Protein AF-A0A3D3W1A1-F1 (afdb_monomer_lite)

Radius of gyration: 29.49 Å; chains: 1; bounding box: 77×39×86 Å

Structure (mmCIF, N/CA/C/O backbone):
data_AF-A0A3D3W1A1-F1
#
_entry.id   AF-A0A3D3W1A1-F1
#
loop_
_atom_site.group_PDB
_atom_site.id
_atom_site.type_symbol
_atom_site.label_atom_id
_atom_site.label_alt_id
_atom_site.label_comp_id
_atom_site.label_asym_id
_atom_site.label_entity_id
_atom_site.label_seq_id
_atom_site.pdbx_PDB_ins_code
_atom_site.Cartn_x
_atom_site.Cartn_y
_atom_site.Cartn_z
_atom_site.occupancy
_atom_site.B_iso_or_equiv
_atom_site.auth_seq_id
_atom_site.auth_comp_id
_atom_site.auth_asym_id
_atom_site.auth_atom_id
_atom_site.pdbx_PDB_model_num
ATOM 1 N N . MET A 1 1 ? 51.328 -20.687 -60.020 1.00 43.25 1 MET A N 1
ATOM 2 C CA . MET A 1 1 ? 50.054 -20.036 -59.631 1.00 43.25 1 MET A CA 1
ATOM 3 C C . MET A 1 1 ? 50.012 -19.884 -58.114 1.00 43.25 1 MET A C 1
ATOM 5 O O . MET A 1 1 ? 49.798 -20.864 -57.416 1.00 43.25 1 MET A O 1
ATOM 9 N N . SER A 1 2 ? 50.287 -18.684 -57.594 1.00 43.81 2 SER A N 1
ATOM 10 C CA . SER A 1 2 ? 50.285 -18.405 -56.150 1.00 43.81 2 SER A CA 1
ATOM 11 C C . SER A 1 2 ? 48.873 -18.019 -55.692 1.00 43.81 2 SER A C 1
ATOM 13 O O . SER A 1 2 ? 48.330 -17.003 -56.133 1.00 43.81 2 SER A O 1
ATOM 15 N N . ARG A 1 3 ? 48.248 -18.847 -54.843 1.00 50.19 3 ARG A N 1
ATOM 16 C CA . ARG A 1 3 ? 46.971 -18.525 -54.189 1.00 50.19 3 ARG A CA 1
ATOM 17 C C . ARG A 1 3 ? 47.232 -17.447 -53.135 1.00 50.19 3 ARG A C 1
ATOM 19 O O . ARG A 1 3 ? 47.748 -17.741 -52.062 1.00 50.19 3 ARG A O 1
ATOM 26 N N . ARG A 1 4 ? 46.849 -16.197 -53.423 1.00 49.31 4 ARG A N 1
ATOM 27 C CA . ARG A 1 4 ? 46.777 -15.142 -52.400 1.00 49.31 4 ARG A CA 1
ATOM 28 C C . ARG A 1 4 ? 45.720 -15.528 -51.368 1.00 49.31 4 ARG A C 1
ATOM 30 O O . ARG A 1 4 ? 44.525 -15.479 -51.655 1.00 49.31 4 ARG A O 1
ATOM 37 N N . VAL A 1 5 ? 46.169 -15.886 -50.171 1.00 51.34 5 VAL A N 1
ATOM 38 C CA . VAL A 1 5 ? 45.325 -15.987 -48.978 1.00 51.34 5 VAL A CA 1
ATOM 39 C C . VAL A 1 5 ? 44.801 -14.581 -48.683 1.00 51.34 5 VAL A C 1
ATOM 41 O O . VAL A 1 5 ? 45.574 -13.677 -48.368 1.00 51.34 5 VAL A O 1
ATOM 44 N N . ARG A 1 6 ? 43.495 -14.356 -48.867 1.00 43.00 6 ARG A N 1
ATOM 45 C CA . ARG A 1 6 ? 42.873 -13.083 -48.480 1.00 43.00 6 ARG A CA 1
ATOM 46 C C . ARG A 1 6 ? 42.855 -13.012 -46.949 1.00 43.00 6 ARG A C 1
ATOM 48 O O . ARG A 1 6 ? 42.420 -13.981 -46.328 1.00 43.00 6 ARG A O 1
ATOM 55 N N . PRO A 1 7 ? 43.288 -11.899 -46.337 1.00 48.25 7 PRO A N 1
ATOM 56 C CA . PRO A 1 7 ? 43.218 -11.743 -44.893 1.00 48.25 7 PRO A CA 1
ATOM 57 C C . PRO A 1 7 ? 41.756 -11.817 -44.448 1.00 48.25 7 PRO A C 1
ATOM 59 O O . PRO A 1 7 ? 40.885 -11.163 -45.031 1.00 48.25 7 PRO A O 1
ATOM 62 N N . VAL A 1 8 ? 41.500 -12.625 -43.419 1.00 51.62 8 VAL A N 1
ATOM 63 C CA . VAL A 1 8 ? 40.206 -12.703 -42.738 1.00 51.62 8 VAL A CA 1
ATOM 64 C C . VAL A 1 8 ? 39.882 -11.298 -42.233 1.00 51.62 8 VAL A C 1
ATOM 66 O O . VAL A 1 8 ? 40.514 -10.790 -41.306 1.00 51.62 8 VAL A O 1
ATOM 69 N N . ARG A 1 9 ? 38.935 -10.622 -42.892 1.00 50.50 9 ARG A N 1
ATOM 70 C CA . ARG A 1 9 ? 38.407 -9.345 -42.411 1.00 50.50 9 ARG A CA 1
ATOM 71 C C . ARG A 1 9 ? 37.643 -9.647 -41.132 1.00 50.50 9 ARG A C 1
ATOM 73 O O . ARG A 1 9 ? 36.520 -10.136 -41.193 1.00 50.50 9 ARG A O 1
ATOM 80 N N . TRP A 1 10 ? 38.259 -9.360 -39.990 1.00 48.28 10 TRP A N 1
ATOM 81 C CA . TRP A 1 10 ? 37.555 -9.330 -38.715 1.00 48.28 10 TRP A CA 1
ATOM 82 C C . TRP A 1 10 ? 36.316 -8.437 -38.868 1.00 48.28 10 TRP A C 1
ATOM 84 O O . TRP A 1 10 ? 36.466 -7.284 -39.303 1.00 48.28 10 TRP A O 1
ATOM 94 N N . PRO A 1 11 ? 35.108 -8.952 -38.581 1.00 58.06 11 PRO A N 1
ATOM 95 C CA . PRO A 1 11 ? 33.883 -8.204 -38.798 1.00 58.06 11 PRO A CA 1
ATOM 96 C C . PRO A 1 11 ? 33.930 -6.922 -37.966 1.00 58.06 11 PRO A C 1
ATOM 98 O O . PRO A 1 11 ? 34.379 -6.913 -36.818 1.00 58.06 11 PRO A O 1
ATOM 101 N N . VAL A 1 12 ? 33.492 -5.818 -38.573 1.00 59.41 12 VAL A N 1
ATOM 102 C CA . VAL A 1 12 ? 33.415 -4.469 -37.975 1.00 59.41 12 VAL A CA 1
ATOM 103 C C . VAL A 1 12 ? 32.736 -4.493 -36.592 1.00 59.41 12 VAL A C 1
ATOM 105 O O . VAL A 1 12 ? 33.052 -3.687 -35.720 1.00 59.41 12 VAL A O 1
ATOM 108 N N . GLU A 1 13 ? 31.882 -5.488 -36.375 1.00 58.62 13 GLU A N 1
ATOM 109 C CA . GLU A 1 13 ? 31.182 -5.841 -35.142 1.00 58.62 13 GLU A CA 1
ATOM 110 C C . GLU A 1 13 ? 32.129 -6.029 -33.943 1.00 58.62 13 GLU A C 1
ATOM 112 O O . GLU A 1 13 ? 31.924 -5.402 -32.907 1.00 58.62 13 GLU A O 1
ATOM 117 N N . GLY A 1 14 ? 33.232 -6.774 -34.085 1.00 61.19 14 GLY A N 1
ATOM 118 C CA . GLY A 1 14 ? 34.163 -7.030 -32.973 1.00 61.19 14 GLY A CA 1
ATOM 119 C C . GLY A 1 14 ? 34.933 -5.789 -32.503 1.00 61.19 14 GLY A C 1
ATOM 120 O O . GLY A 1 14 ? 35.356 -5.712 -31.349 1.00 61.19 14 GLY A O 1
ATOM 121 N N . ARG A 1 15 ? 35.090 -4.785 -33.379 1.00 68.06 15 ARG A N 1
ATOM 122 C CA . ARG A 1 15 ? 35.703 -3.499 -33.017 1.00 68.06 15 ARG A CA 1
ATOM 123 C C . ARG A 1 15 ? 34.762 -2.657 -32.161 1.00 68.06 15 ARG A C 1
ATOM 125 O O . ARG A 1 15 ? 35.212 -2.120 -31.159 1.00 68.06 15 ARG A O 1
ATOM 132 N N . ILE A 1 16 ? 33.482 -2.573 -32.517 1.00 67.88 16 ILE A N 1
ATOM 133 C CA . ILE A 1 16 ? 32.499 -1.748 -31.795 1.00 67.88 16 ILE A CA 1
ATOM 134 C C . ILE A 1 16 ? 32.321 -2.246 -30.358 1.00 67.88 16 ILE A C 1
ATOM 136 O O . ILE A 1 16 ? 32.348 -1.446 -29.428 1.00 67.88 16 ILE A O 1
ATOM 140 N N . VAL A 1 17 ? 32.238 -3.566 -30.167 1.00 65.19 17 VAL A N 1
ATOM 141 C CA . VAL A 1 17 ? 32.144 -4.174 -28.831 1.00 65.19 17 VAL A CA 1
ATOM 142 C C . VAL A 1 17 ? 33.390 -3.871 -27.997 1.00 65.19 17 VAL A C 1
ATOM 144 O O . VAL A 1 17 ? 33.274 -3.410 -26.865 1.00 65.19 17 VAL A O 1
ATOM 147 N N . ARG A 1 18 ? 34.590 -4.041 -28.570 1.00 70.69 18 ARG A N 1
ATOM 148 C CA . ARG A 1 18 ? 35.853 -3.699 -27.894 1.00 70.69 18 ARG A CA 1
ATOM 149 C C . ARG A 1 18 ? 35.924 -2.228 -27.485 1.00 70.69 18 ARG A C 1
ATOM 151 O O . ARG A 1 18 ? 36.305 -1.952 -26.356 1.00 70.69 18 ARG A O 1
ATOM 158 N N . TRP A 1 19 ? 35.541 -1.300 -28.362 1.00 70.75 19 TRP A N 1
ATOM 159 C CA . TRP A 1 19 ? 35.522 0.131 -28.037 1.00 70.75 19 TRP A CA 1
ATOM 160 C C . TRP A 1 19 ? 34.483 0.472 -26.963 1.00 70.75 19 TRP A C 1
ATOM 162 O O . TRP A 1 19 ? 34.778 1.269 -26.079 1.00 70.75 19 TRP A O 1
ATOM 172 N N . GLY A 1 20 ? 33.314 -0.175 -26.980 1.00 70.56 20 GLY A N 1
ATOM 173 C CA . GLY A 1 20 ? 32.308 -0.032 -25.926 1.00 70.56 20 GLY A CA 1
ATOM 174 C C . GLY A 1 20 ? 32.828 -0.476 -24.556 1.00 70.56 20 GLY A C 1
ATOM 175 O O . GLY A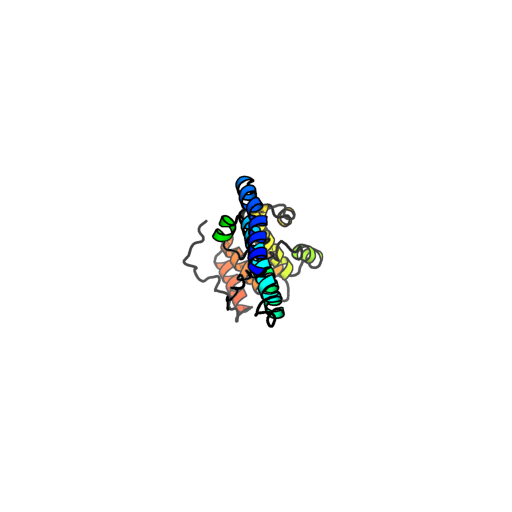 1 20 ? 32.717 0.270 -23.588 1.00 70.56 20 GLY A O 1
ATOM 176 N N . TYR A 1 21 ? 33.470 -1.646 -24.474 1.00 74.06 21 TYR A N 1
ATOM 177 C CA . TYR A 1 21 ? 34.088 -2.107 -23.225 1.00 74.06 21 TYR A CA 1
ATOM 178 C C . TYR A 1 21 ? 35.258 -1.222 -22.778 1.00 74.06 21 TYR A C 1
ATOM 180 O O . TYR A 1 21 ? 35.405 -0.979 -21.584 1.00 74.06 21 TYR A O 1
ATOM 188 N N . LEU A 1 22 ? 36.058 -0.696 -23.711 1.00 78.50 22 LEU A N 1
ATOM 189 C CA . LEU A 1 22 ? 37.145 0.238 -23.397 1.00 78.50 22 LEU A CA 1
ATOM 190 C C . LEU A 1 22 ? 36.643 1.593 -22.879 1.00 78.50 22 LEU A C 1
ATOM 192 O O . LEU A 1 22 ? 37.337 2.210 -22.083 1.00 78.50 22 LEU A O 1
ATOM 196 N N . LEU A 1 23 ? 35.455 2.046 -23.288 1.00 73.94 23 LEU A N 1
ATOM 197 C CA . LEU A 1 23 ? 34.830 3.264 -22.755 1.00 73.94 23 LEU A CA 1
ATOM 198 C C . LEU A 1 23 ? 34.230 3.058 -21.360 1.00 73.94 23 LEU A C 1
ATOM 200 O O . LEU A 1 23 ? 34.167 3.996 -20.570 1.00 73.94 23 LEU A O 1
ATOM 204 N N . VAL A 1 24 ? 33.813 1.832 -21.047 1.00 77.19 24 VAL A N 1
ATOM 205 C CA . VAL A 1 24 ? 33.236 1.481 -19.743 1.00 77.19 24 VAL A CA 1
ATOM 206 C C . VAL A 1 24 ? 34.302 1.098 -18.720 1.00 77.19 24 VAL A C 1
ATOM 208 O O . VAL A 1 24 ? 34.091 1.294 -17.526 1.00 77.19 24 VAL A O 1
ATOM 211 N N . LEU A 1 25 ? 35.473 0.629 -19.161 1.00 75.69 25 LEU A N 1
ATOM 212 C CA . LEU A 1 25 ? 36.578 0.267 -18.272 1.00 75.69 25 LEU A CA 1
ATOM 213 C C . LEU A 1 25 ? 36.959 1.404 -17.301 1.00 75.69 25 LEU A C 1
ATOM 215 O O . LEU A 1 25 ? 36.972 1.132 -16.107 1.00 75.69 25 LEU A O 1
ATOM 219 N N . PRO A 1 26 ? 37.176 2.664 -17.746 1.00 75.50 26 PRO A N 1
ATOM 220 C CA . PRO A 1 26 ? 37.486 3.786 -16.859 1.00 75.50 26 PRO A CA 1
ATOM 221 C C . PRO A 1 26 ? 36.375 4.067 -15.846 1.00 75.50 26 PRO A C 1
ATOM 223 O O . PRO A 1 26 ? 36.663 4.358 -14.688 1.00 75.50 26 PRO A O 1
ATOM 226 N N . LEU A 1 27 ? 35.110 3.939 -16.266 1.00 73.25 27 LEU A N 1
ATOM 227 C CA . LEU A 1 27 ? 33.943 4.132 -15.401 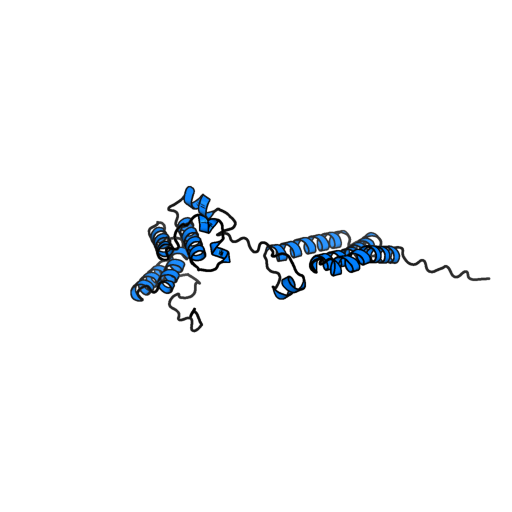1.00 73.25 27 LEU A CA 1
ATOM 228 C C . LEU A 1 27 ? 33.875 3.061 -14.308 1.00 73.25 27 LEU A C 1
ATOM 230 O O . LEU A 1 27 ? 33.568 3.379 -13.167 1.00 73.25 27 LEU A O 1
ATOM 234 N N . LEU A 1 28 ? 34.225 1.811 -14.620 1.00 72.69 28 LEU A N 1
ATOM 235 C CA . LEU A 1 28 ? 34.270 0.728 -13.636 1.00 72.69 28 LEU A CA 1
ATOM 236 C C . LEU A 1 28 ? 35.495 0.829 -12.720 1.00 72.69 28 LEU A C 1
ATOM 238 O O . LEU A 1 28 ? 35.370 0.659 -11.508 1.00 72.69 28 LEU A O 1
ATOM 242 N N . THR A 1 29 ? 36.671 1.134 -13.279 1.00 76.50 29 THR A N 1
ATOM 243 C CA . THR A 1 29 ? 37.927 1.213 -12.519 1.00 76.50 29 THR A CA 1
ATOM 244 C C . THR A 1 29 ? 38.016 2.452 -11.642 1.00 76.50 29 THR A C 1
ATOM 246 O O . THR A 1 29 ? 38.730 2.417 -10.650 1.00 76.50 29 THR A O 1
ATOM 249 N N . TYR A 1 30 ? 37.326 3.539 -11.998 1.00 78.94 30 TYR A N 1
ATOM 250 C CA . TYR A 1 30 ? 37.300 4.772 -11.209 1.00 78.94 30 TYR A CA 1
ATOM 251 C C . TYR A 1 30 ? 36.020 4.907 -10.382 1.00 78.94 30 TYR A C 1
ATOM 253 O O . TYR A 1 30 ? 36.083 5.330 -9.234 1.00 78.94 30 TYR A O 1
ATOM 261 N N . GLY A 1 31 ? 34.866 4.502 -10.920 1.00 76.19 31 GLY A N 1
ATOM 262 C CA . GLY A 1 31 ? 33.578 4.627 -10.238 1.00 76.19 31 GLY A CA 1
ATOM 263 C C . GLY A 1 31 ? 33.509 3.815 -8.948 1.00 76.19 31 GLY A C 1
ATOM 264 O O . GLY A 1 31 ? 33.116 4.353 -7.918 1.00 76.19 31 GLY A O 1
ATOM 265 N N . TYR A 1 32 ? 33.959 2.555 -8.958 1.00 72.94 32 TYR A N 1
ATOM 266 C CA . TYR A 1 32 ? 33.955 1.721 -7.750 1.00 72.94 32 TYR A CA 1
ATOM 267 C C . TYR A 1 32 ? 34.813 2.301 -6.604 1.00 72.94 32 TYR A C 1
ATOM 269 O O . TYR A 1 32 ? 34.275 2.497 -5.514 1.00 72.94 32 TYR A O 1
ATOM 277 N N . PRO A 1 33 ? 36.102 2.658 -6.804 1.00 80.19 33 PRO A N 1
ATOM 278 C CA . PRO A 1 33 ? 36.895 3.291 -5.746 1.00 80.19 33 PRO A CA 1
ATOM 279 C C . PRO A 1 33 ? 36.448 4.720 -5.403 1.00 80.19 33 PRO A C 1
ATOM 281 O O . PRO A 1 33 ? 36.717 5.179 -4.297 1.00 80.19 33 PRO A O 1
ATOM 284 N N . ALA A 1 34 ? 35.737 5.412 -6.299 1.00 79.81 34 ALA A N 1
ATOM 285 C CA . ALA A 1 34 ? 35.097 6.698 -6.013 1.00 79.81 34 ALA A CA 1
ATOM 286 C C . ALA A 1 34 ? 33.766 6.566 -5.240 1.00 79.81 34 ALA A C 1
ATOM 288 O O . ALA A 1 34 ? 33.092 7.572 -5.018 1.00 79.81 34 ALA A O 1
ATOM 289 N N . GLY A 1 35 ? 33.374 5.351 -4.836 1.00 79.31 35 GLY A N 1
ATOM 290 C CA . GLY A 1 35 ? 32.177 5.104 -4.031 1.00 79.31 35 GLY A CA 1
ATOM 291 C C . GLY A 1 35 ? 30.871 5.114 -4.824 1.00 79.31 35 GLY A C 1
ATOM 292 O O . GLY A 1 35 ? 29.815 5.389 -4.257 1.00 79.31 35 GLY A O 1
ATOM 293 N N . TRP A 1 36 ? 30.914 4.847 -6.133 1.00 81.88 36 TRP A N 1
ATOM 294 C CA . TRP A 1 36 ? 29.690 4.741 -6.925 1.00 81.88 36 TRP A CA 1
ATOM 295 C C . TRP A 1 36 ? 28.862 3.533 -6.482 1.00 81.88 36 TRP A C 1
ATOM 297 O O . TRP A 1 36 ? 29.421 2.456 -6.250 1.00 81.88 36 TRP A O 1
ATOM 307 N N . PRO A 1 37 ? 27.529 3.677 -6.425 1.00 80.81 37 PRO A N 1
ATOM 308 C CA . PRO A 1 37 ? 26.662 2.582 -6.050 1.00 80.81 37 PRO A CA 1
ATOM 309 C C . PRO A 1 37 ? 26.663 1.478 -7.113 1.00 80.81 37 PRO A C 1
ATOM 311 O O . PRO A 1 37 ? 26.769 1.734 -8.317 1.00 80.81 37 PRO A O 1
ATOM 314 N N . ALA A 1 38 ? 26.529 0.229 -6.667 1.00 80.00 38 ALA A N 1
ATOM 315 C CA . ALA A 1 38 ? 26.700 -0.953 -7.513 1.00 80.00 38 ALA A CA 1
ATOM 316 C C . ALA A 1 38 ? 25.743 -0.995 -8.724 1.00 80.00 38 ALA A C 1
ATOM 318 O O . ALA A 1 38 ? 26.140 -1.434 -9.805 1.00 80.00 38 ALA A O 1
ATOM 319 N N . TRP A 1 39 ? 24.519 -0.474 -8.601 1.00 79.25 39 TRP A N 1
ATOM 320 C CA . TRP A 1 39 ? 23.567 -0.390 -9.713 1.00 79.25 39 TRP A CA 1
ATOM 321 C C . TRP A 1 39 ? 24.043 0.516 -10.859 1.00 79.25 39 TRP A C 1
ATOM 323 O O . TRP A 1 39 ? 23.802 0.192 -12.023 1.00 79.25 39 TRP A O 1
ATOM 333 N N . LEU A 1 40 ? 24.761 1.610 -10.565 1.00 78.50 40 LEU A N 1
ATOM 334 C CA . LEU A 1 40 ? 25.335 2.482 -11.597 1.00 78.50 40 LEU A CA 1
ATOM 335 C C . LEU A 1 40 ? 26.418 1.745 -12.384 1.00 78.50 40 LEU A C 1
ATOM 337 O O . LEU A 1 40 ? 26.467 1.832 -13.609 1.00 78.50 40 LEU A O 1
ATOM 341 N N . LEU A 1 41 ? 27.242 0.954 -11.696 1.00 81.38 41 LEU A N 1
ATOM 342 C CA . LEU A 1 41 ? 28.275 0.136 -12.332 1.00 81.38 41 LEU A CA 1
ATOM 343 C C . LEU A 1 41 ? 27.659 -0.956 -13.220 1.00 81.38 41 LEU A C 1
ATOM 345 O O . LEU A 1 41 ? 28.137 -1.194 -14.330 1.00 81.38 41 LEU A O 1
ATOM 349 N N . VAL A 1 42 ? 26.561 -1.572 -12.772 1.00 81.12 42 VAL A N 1
ATOM 350 C CA . VAL A 1 42 ? 25.803 -2.566 -13.550 1.00 81.12 42 VAL A CA 1
ATOM 351 C C . VAL A 1 42 ? 25.200 -1.936 -14.808 1.00 81.12 42 VAL A C 1
ATOM 353 O O . VAL A 1 42 ? 25.345 -2.503 -15.891 1.00 81.12 42 VAL A O 1
ATOM 356 N N . LEU A 1 43 ? 24.600 -0.744 -14.710 1.00 79.81 43 LEU A N 1
ATOM 357 C CA . LEU A 1 43 ? 24.096 -0.007 -15.877 1.00 79.81 43 LEU A CA 1
ATOM 358 C C . LEU A 1 43 ? 25.214 0.327 -16.869 1.00 79.81 43 LEU A C 1
ATOM 360 O O . LEU A 1 43 ? 25.061 0.100 -18.072 1.00 79.81 43 LEU A O 1
ATOM 364 N N . CYS A 1 44 ? 26.359 0.811 -16.377 1.00 80.75 44 CYS A N 1
ATOM 365 C CA . CYS A 1 44 ? 27.519 1.083 -17.221 1.00 80.75 44 CYS A CA 1
ATOM 366 C C . CYS A 1 44 ? 28.001 -0.182 -17.946 1.00 80.75 44 CYS A C 1
ATOM 368 O O . CYS A 1 44 ? 28.320 -0.111 -19.129 1.00 80.75 44 CYS A O 1
ATOM 370 N N . LEU A 1 45 ? 28.004 -1.346 -17.288 1.00 80.50 45 LEU A N 1
ATOM 371 C CA . LEU A 1 45 ? 28.411 -2.622 -17.888 1.00 80.50 45 LEU A CA 1
ATOM 372 C C . LEU A 1 45 ? 27.403 -3.160 -18.921 1.00 80.50 45 LEU A C 1
ATOM 374 O O . LEU A 1 45 ? 27.799 -3.805 -19.894 1.00 80.50 45 LEU A O 1
ATOM 378 N N . GLN A 1 46 ? 26.108 -2.893 -18.744 1.00 79.00 46 GLN A N 1
ATOM 379 C CA . GLN A 1 46 ? 25.063 -3.329 -19.676 1.00 79.00 46 GLN A CA 1
ATOM 380 C C . GLN A 1 46 ? 25.050 -2.515 -20.976 1.00 79.00 46 GLN A C 1
ATOM 382 O O . GLN A 1 46 ? 24.707 -3.046 -22.034 1.00 79.00 46 GLN A O 1
ATOM 387 N N . LEU A 1 47 ? 25.470 -1.250 -20.934 1.00 77.44 47 LEU A N 1
ATOM 388 C CA . LEU A 1 47 ? 25.398 -0.324 -22.067 1.00 77.44 47 LEU A CA 1
ATOM 389 C C . LEU A 1 47 ? 26.169 -0.822 -23.317 1.00 77.44 47 LEU A C 1
ATOM 391 O O . LEU A 1 47 ? 25.575 -0.866 -24.397 1.00 77.44 47 LEU A O 1
ATOM 395 N N . PRO A 1 48 ? 27.427 -1.307 -23.218 1.00 76.38 48 PRO A N 1
ATOM 396 C CA . PRO A 1 48 ? 28.143 -1.912 -24.343 1.00 76.38 48 PRO A CA 1
ATOM 397 C C . PRO A 1 48 ? 27.476 -3.174 -24.879 1.00 76.38 48 PRO A C 1
ATOM 399 O O . PRO A 1 48 ? 27.509 -3.402 -26.085 1.00 76.38 48 PRO A O 1
ATOM 402 N N . VAL A 1 49 ? 26.868 -3.987 -24.007 1.00 77.94 49 VAL A N 1
ATOM 403 C CA . VAL A 1 49 ? 26.170 -5.219 -24.400 1.00 77.94 49 VAL A CA 1
ATOM 404 C C . VAL A 1 49 ? 24.931 -4.868 -25.217 1.00 77.94 49 VAL A C 1
ATOM 406 O O . VAL A 1 49 ? 24.763 -5.384 -26.319 1.00 77.94 49 VAL A O 1
ATOM 409 N N . VAL A 1 50 ? 24.108 -3.930 -24.745 1.00 79.56 50 VAL A N 1
ATOM 410 C CA . VAL A 1 50 ? 22.909 -3.474 -25.466 1.00 79.56 50 VAL A CA 1
ATOM 411 C C . VAL A 1 50 ? 23.279 -2.835 -26.805 1.00 79.56 50 VAL A C 1
ATOM 413 O O . VAL A 1 50 ? 22.639 -3.125 -27.818 1.00 79.56 50 VAL A O 1
ATOM 416 N N . VAL A 1 51 ? 24.337 -2.017 -26.852 1.00 77.94 51 VAL A N 1
ATOM 417 C CA . VAL A 1 51 ? 24.836 -1.412 -28.099 1.00 77.94 51 VAL A CA 1
ATOM 418 C C . VAL A 1 51 ? 25.368 -2.478 -29.059 1.00 77.94 51 VAL A C 1
ATOM 420 O O . VAL A 1 51 ? 25.028 -2.452 -30.240 1.00 77.94 51 VAL A O 1
ATOM 423 N N . ALA A 1 52 ? 26.151 -3.445 -28.574 1.00 74.31 52 ALA A N 1
ATOM 424 C CA . ALA A 1 52 ? 26.674 -4.551 -29.374 1.00 74.31 52 ALA A CA 1
ATOM 425 C C . ALA A 1 52 ? 25.551 -5.379 -30.008 1.00 74.31 52 ALA A C 1
ATOM 427 O O . ALA A 1 52 ? 25.548 -5.607 -31.219 1.00 74.31 52 ALA A O 1
ATOM 428 N N . TRP A 1 53 ? 24.570 -5.776 -29.196 1.00 76.50 53 TRP A N 1
ATOM 429 C CA . TRP A 1 53 ? 23.401 -6.523 -29.646 1.00 76.50 53 TRP A CA 1
ATOM 430 C C . TRP A 1 53 ? 22.555 -5.711 -30.621 1.00 76.50 53 TRP A C 1
ATOM 432 O O . TRP A 1 53 ? 22.172 -6.221 -31.669 1.00 76.50 53 TRP A O 1
ATOM 442 N N . SER A 1 54 ? 22.349 -4.422 -30.352 1.00 79.12 54 SER A N 1
ATOM 443 C CA . SER A 1 54 ? 21.624 -3.535 -31.263 1.00 79.12 54 SER A CA 1
ATOM 444 C C . SER A 1 54 ? 22.345 -3.402 -32.605 1.00 79.12 54 SER A C 1
ATOM 446 O O . SER A 1 54 ? 21.718 -3.530 -33.651 1.00 79.12 54 SER A O 1
ATOM 448 N N . VAL A 1 55 ? 23.669 -3.237 -32.619 1.00 76.00 55 VAL A N 1
ATOM 449 C CA . VAL A 1 55 ? 24.457 -3.204 -33.862 1.00 76.00 55 VAL A CA 1
ATOM 450 C C . VAL A 1 55 ? 24.358 -4.528 -34.618 1.00 76.00 55 VAL A C 1
ATOM 452 O O . VAL A 1 55 ? 24.209 -4.513 -35.840 1.00 76.00 55 VAL A O 1
ATOM 455 N N . TRP A 1 56 ? 24.387 -5.663 -33.922 1.00 75.25 56 TRP A N 1
ATOM 456 C CA . TRP A 1 56 ? 24.271 -6.983 -34.541 1.00 75.25 56 TRP A CA 1
ATOM 457 C C . TRP A 1 56 ? 22.867 -7.253 -35.101 1.00 75.25 56 TRP A C 1
ATOM 459 O O . TRP A 1 56 ? 22.730 -7.787 -36.201 1.00 75.25 56 TRP A O 1
ATOM 469 N N . VAL A 1 57 ? 21.816 -6.787 -34.424 1.00 80.12 57 VAL A N 1
ATOM 470 C CA . VAL A 1 57 ? 20.436 -6.820 -34.931 1.00 80.12 57 VAL A CA 1
ATOM 471 C C . VAL A 1 57 ? 20.269 -5.895 -36.139 1.00 80.12 57 VAL A C 1
ATOM 473 O O . VAL A 1 57 ? 19.606 -6.244 -37.116 1.00 80.12 57 VAL A O 1
ATOM 476 N N . TRP A 1 58 ? 20.898 -4.720 -36.124 1.00 77.62 58 TRP A N 1
ATOM 477 C CA . TRP A 1 58 ? 20.748 -3.733 -37.189 1.00 77.62 58 TRP A CA 1
ATOM 478 C C . TRP A 1 58 ? 21.635 -3.983 -38.410 1.00 77.62 58 TRP A C 1
ATOM 480 O O . TRP A 1 58 ? 21.234 -3.612 -39.511 1.00 77.62 58 TRP A O 1
ATOM 490 N N . ARG A 1 59 ? 22.801 -4.619 -38.269 1.00 77.75 59 ARG A N 1
ATOM 491 C CA . ARG A 1 59 ? 23.741 -4.860 -39.381 1.00 77.75 59 ARG A CA 1
ATOM 492 C C . ARG A 1 59 ? 23.989 -6.334 -39.700 1.00 77.75 59 ARG A C 1
ATOM 494 O O . ARG A 1 59 ? 24.422 -6.619 -40.811 1.00 77.75 59 ARG A O 1
ATOM 501 N N . GLY A 1 60 ? 23.668 -7.250 -38.795 1.00 76.38 60 GLY A N 1
ATOM 502 C CA . GLY A 1 60 ? 23.926 -8.683 -38.936 1.00 76.38 60 GLY A CA 1
ATOM 503 C C . GLY A 1 60 ? 22.764 -9.479 -39.553 1.00 76.38 60 GLY A C 1
ATOM 504 O O . GLY A 1 60 ? 21.911 -8.919 -40.236 1.00 76.38 60 GLY A O 1
ATOM 505 N N . PRO A 1 61 ? 22.693 -10.800 -39.322 1.00 75.94 61 PRO A N 1
ATOM 506 C CA . PRO A 1 61 ? 21.678 -11.669 -39.930 1.00 75.94 61 PRO A CA 1
ATOM 507 C C . PRO A 1 61 ? 20.267 -11.514 -39.327 1.00 75.94 61 PRO A C 1
ATOM 509 O O . PRO A 1 61 ? 19.303 -12.082 -39.836 1.00 75.94 61 PRO A O 1
ATOM 512 N N . TRP A 1 62 ? 20.122 -10.722 -38.261 1.00 76.19 62 TRP A N 1
ATOM 513 C CA . TRP A 1 62 ? 18.886 -10.580 -37.481 1.00 76.19 62 TRP A CA 1
ATOM 514 C C . TRP A 1 62 ? 18.068 -9.335 -37.854 1.00 76.19 62 TRP A C 1
ATOM 516 O O . TRP A 1 62 ? 17.134 -8.971 -37.145 1.00 76.19 62 TRP A O 1
ATOM 526 N N . GLN A 1 63 ? 18.362 -8.702 -38.994 1.00 79.25 63 GLN A N 1
ATOM 527 C CA . GLN A 1 63 ? 17.695 -7.470 -39.442 1.00 79.25 63 GLN A CA 1
ATOM 528 C C . GLN A 1 63 ? 16.174 -7.593 -39.551 1.00 79.25 63 GLN A C 1
ATOM 530 O O . GLN A 1 63 ? 15.454 -6.639 -39.262 1.00 79.25 63 GLN A O 1
ATOM 535 N N . ARG A 1 64 ? 15.675 -8.780 -39.909 1.00 84.25 64 ARG A N 1
ATOM 536 C CA . ARG A 1 64 ? 14.234 -9.064 -39.964 1.00 84.25 64 ARG A CA 1
ATOM 537 C C . ARG A 1 64 ? 13.528 -8.952 -38.605 1.00 84.25 64 ARG A C 1
ATOM 539 O O . ARG A 1 64 ? 12.313 -8.828 -38.570 1.00 84.25 64 ARG A O 1
ATOM 546 N N . PHE A 1 65 ? 14.273 -8.965 -37.498 1.00 83.00 65 PHE A N 1
ATOM 547 C CA . PHE A 1 65 ? 13.745 -8.919 -36.132 1.00 83.00 65 PHE A CA 1
ATOM 548 C C . PHE A 1 65 ? 13.954 -7.566 -35.433 1.00 83.00 65 PHE A C 1
ATOM 550 O O . PHE A 1 65 ? 13.712 -7.461 -34.233 1.00 83.00 65 PHE A O 1
ATOM 557 N N . ARG A 1 66 ? 14.372 -6.511 -36.150 1.00 83.69 66 ARG A N 1
ATOM 558 C CA . ARG A 1 66 ? 14.635 -5.175 -35.568 1.00 83.69 66 ARG A CA 1
ATOM 559 C C . ARG A 1 66 ? 13.467 -4.628 -34.745 1.00 83.69 66 ARG A C 1
ATOM 561 O O . ARG A 1 66 ? 13.691 -4.090 -33.667 1.00 83.69 66 ARG A O 1
ATOM 568 N N . MET A 1 67 ? 12.238 -4.787 -35.239 1.00 84.31 67 MET A N 1
ATOM 569 C CA . MET A 1 67 ? 11.036 -4.335 -34.533 1.00 84.31 67 MET A CA 1
ATOM 570 C C . MET A 1 67 ? 10.838 -5.100 -33.220 1.00 84.31 67 MET A C 1
ATOM 572 O O . MET A 1 67 ? 10.628 -4.480 -32.185 1.00 84.31 67 MET A O 1
ATOM 576 N N . LEU A 1 68 ? 10.979 -6.430 -33.241 1.00 84.69 68 LEU A N 1
ATOM 577 C CA . LEU A 1 68 ? 10.845 -7.271 -32.047 1.00 84.69 68 LEU A CA 1
ATOM 578 C C . LEU A 1 68 ? 11.933 -6.977 -31.012 1.00 84.69 68 LEU A C 1
ATOM 580 O O . LEU A 1 68 ? 11.639 -6.927 -29.825 1.00 84.69 68 LEU A O 1
ATOM 584 N N . TRP A 1 69 ? 13.166 -6.725 -31.454 1.00 83.88 69 TRP A N 1
ATOM 585 C CA . TRP A 1 69 ? 14.241 -6.279 -30.568 1.00 83.88 69 TRP A CA 1
ATOM 586 C C . TRP A 1 69 ? 13.924 -4.925 -29.925 1.00 83.88 69 TRP A C 1
ATOM 588 O O . TRP A 1 69 ? 14.071 -4.776 -28.717 1.00 83.88 69 TRP A O 1
ATOM 598 N N . GLY A 1 70 ? 13.440 -3.956 -30.711 1.00 80.44 70 GLY A N 1
ATOM 599 C CA . GLY A 1 70 ? 13.016 -2.656 -30.189 1.00 80.44 70 GLY A CA 1
ATOM 600 C C . GLY A 1 70 ? 11.916 -2.786 -29.133 1.00 80.44 70 GLY A C 1
ATOM 601 O O . GLY A 1 70 ? 12.041 -2.222 -28.050 1.00 80.44 70 GLY A O 1
ATOM 602 N N . VAL A 1 71 ? 10.889 -3.594 -29.410 1.00 84.50 71 VAL A N 1
ATOM 603 C CA . VAL A 1 71 ? 9.810 -3.892 -28.454 1.00 84.50 71 VAL A CA 1
ATOM 604 C C . VAL A 1 71 ? 10.355 -4.575 -27.198 1.00 84.50 71 VAL A C 1
ATOM 606 O O . VAL A 1 71 ? 10.012 -4.165 -26.095 1.00 84.50 71 VAL A O 1
ATOM 609 N N . ALA A 1 72 ? 11.239 -5.565 -27.338 1.00 86.12 72 ALA A N 1
ATOM 610 C CA . ALA A 1 72 ? 11.834 -6.264 -26.202 1.00 86.12 72 ALA A CA 1
ATOM 611 C C . ALA A 1 72 ? 12.638 -5.323 -25.290 1.00 86.12 72 ALA A C 1
ATOM 613 O O . ALA A 1 72 ? 12.507 -5.401 -24.072 1.00 86.12 72 ALA A O 1
ATOM 614 N N . VAL A 1 73 ? 13.429 -4.408 -25.863 1.00 86.19 73 VAL A N 1
ATOM 615 C CA . VAL A 1 73 ? 14.191 -3.412 -25.091 1.00 86.19 73 VAL A CA 1
ATOM 616 C C . VAL A 1 73 ? 13.255 -2.461 -24.347 1.00 86.19 73 VAL A C 1
ATOM 618 O O . VAL A 1 73 ? 13.466 -2.218 -23.162 1.00 86.19 73 VAL A O 1
ATOM 621 N N . VAL A 1 74 ? 12.206 -1.958 -25.008 1.00 85.44 74 VAL A N 1
ATOM 622 C CA . VAL A 1 74 ? 11.213 -1.083 -24.363 1.00 85.44 74 VAL A CA 1
ATOM 623 C C . VAL A 1 74 ? 10.522 -1.807 -23.209 1.00 85.44 74 VAL A C 1
ATOM 625 O O . VAL A 1 74 ? 10.496 -1.280 -22.102 1.00 85.44 74 VAL A O 1
ATOM 628 N N . LEU A 1 75 ? 10.037 -3.032 -23.428 1.00 85.44 75 LEU A N 1
ATOM 629 C CA . LEU A 1 75 ? 9.382 -3.829 -22.387 1.00 85.44 75 LEU A CA 1
ATOM 630 C C . LEU A 1 75 ? 10.314 -4.126 -21.212 1.00 85.44 75 LEU A C 1
ATOM 632 O O . LEU A 1 75 ? 9.883 -4.073 -20.065 1.00 85.44 75 LEU A O 1
ATOM 636 N N . LEU A 1 76 ? 11.590 -4.408 -21.477 1.00 86.56 76 LEU A N 1
ATOM 637 C CA . LEU A 1 76 ? 12.568 -4.669 -20.426 1.00 86.56 76 LEU A CA 1
ATOM 638 C C . LEU A 1 76 ? 12.835 -3.417 -19.582 1.00 86.56 76 LEU A C 1
ATOM 640 O O . LEU A 1 76 ? 12.889 -3.519 -18.357 1.00 86.56 76 LEU A O 1
ATOM 644 N N . ILE A 1 77 ? 12.958 -2.245 -20.214 1.00 84.62 77 ILE A N 1
ATOM 645 C CA . ILE A 1 77 ? 13.143 -0.969 -19.508 1.00 84.62 77 ILE A CA 1
ATOM 646 C C . ILE A 1 77 ? 11.894 -0.639 -18.689 1.00 84.62 77 ILE A C 1
ATOM 648 O O . ILE A 1 77 ? 12.007 -0.382 -17.493 1.00 84.62 77 ILE A O 1
ATOM 652 N N . SER A 1 78 ? 10.710 -0.690 -19.304 1.00 83.31 78 SER A N 1
ATOM 653 C CA . SER A 1 78 ? 9.440 -0.383 -18.641 1.00 83.31 78 SER A CA 1
ATOM 654 C C . SER A 1 78 ? 9.138 -1.346 -17.496 1.00 83.31 78 SER A C 1
ATOM 656 O O . SER A 1 78 ? 8.802 -0.894 -16.409 1.00 83.31 78 SER A O 1
ATOM 658 N N . GLY A 1 79 ? 9.323 -2.654 -17.693 1.00 84.62 79 GLY A N 1
ATOM 659 C CA . GLY A 1 79 ? 9.099 -3.652 -16.647 1.00 84.62 79 GLY A CA 1
ATOM 660 C C . GLY A 1 79 ? 10.099 -3.542 -15.496 1.00 84.62 79 GLY A C 1
ATOM 661 O O . GLY A 1 79 ? 9.713 -3.654 -14.337 1.00 84.62 79 GLY A O 1
ATOM 662 N N . SER A 1 80 ? 11.375 -3.258 -15.786 1.00 83.69 80 SER A N 1
ATOM 663 C CA . SER A 1 80 ? 12.372 -3.009 -14.732 1.00 83.69 80 SER A CA 1
ATOM 664 C C . SER A 1 80 ? 12.054 -1.734 -13.947 1.00 83.69 80 SER A C 1
ATOM 666 O O . SER A 1 80 ? 12.181 -1.723 -12.724 1.00 83.69 80 SER A O 1
ATOM 668 N N . TRP A 1 81 ? 11.613 -0.677 -14.640 1.00 81.94 81 TRP A N 1
ATOM 669 C CA . TRP A 1 81 ? 11.162 0.563 -14.014 1.00 81.94 81 TRP A CA 1
ATOM 670 C C . TRP A 1 81 ? 9.959 0.315 -13.108 1.00 81.94 81 TRP A C 1
ATOM 672 O O . TRP A 1 81 ? 10.011 0.690 -11.946 1.00 81.94 81 TRP A O 1
ATOM 682 N N . GLU A 1 82 ? 8.930 -0.380 -13.594 1.00 80.06 82 GLU A N 1
ATOM 683 C CA . GLU A 1 82 ? 7.721 -0.690 -12.827 1.00 80.06 82 GLU A CA 1
ATOM 684 C C . GLU A 1 82 ? 8.025 -1.532 -11.582 1.00 80.06 82 GLU A C 1
ATOM 686 O O . GLU A 1 82 ? 7.551 -1.215 -10.492 1.00 80.06 82 GLU A O 1
ATOM 691 N N . LEU A 1 83 ? 8.861 -2.568 -11.713 1.00 81.88 83 LEU A N 1
ATOM 692 C CA . LEU A 1 83 ? 9.292 -3.399 -10.585 1.00 81.88 83 LEU A CA 1
ATOM 693 C C . LEU A 1 83 ? 10.028 -2.585 -9.519 1.00 81.88 83 LEU A C 1
ATOM 695 O O . LEU A 1 83 ? 9.801 -2.793 -8.324 1.00 81.88 83 LEU A O 1
ATOM 699 N N . TRP A 1 84 ? 10.902 -1.669 -9.946 1.00 81.19 84 TRP A N 1
ATOM 700 C CA . TRP A 1 84 ? 11.600 -0.766 -9.040 1.00 81.19 84 TRP A CA 1
ATOM 701 C C . TRP A 1 84 ? 10.631 0.222 -8.393 1.00 81.19 84 TRP A C 1
ATOM 703 O O . TRP A 1 84 ? 10.611 0.324 -7.167 1.00 81.19 84 TRP A O 1
ATOM 713 N N . THR A 1 85 ? 9.781 0.893 -9.178 1.00 75.44 85 THR A N 1
ATOM 714 C CA . THR A 1 85 ? 8.834 1.877 -8.648 1.00 75.44 85 THR A CA 1
ATOM 715 C C . THR A 1 85 ? 7.828 1.252 -7.704 1.00 75.44 85 THR A C 1
ATOM 717 O O . THR A 1 85 ? 7.590 1.819 -6.654 1.00 75.44 85 THR A O 1
ATOM 720 N N . ALA A 1 86 ? 7.328 0.053 -7.993 1.00 72.75 86 ALA A N 1
ATOM 721 C CA . ALA A 1 86 ? 6.403 -0.661 -7.118 1.00 72.75 86 ALA A CA 1
ATOM 722 C C . ALA A 1 86 ? 7.081 -1.262 -5.869 1.00 72.75 86 ALA A C 1
ATOM 724 O O . ALA A 1 86 ? 6.421 -1.918 -5.070 1.00 72.75 86 ALA A O 1
ATOM 725 N N . GLY A 1 87 ? 8.402 -1.108 -5.698 1.00 72.69 87 GLY A N 1
ATOM 726 C CA . GLY A 1 87 ? 9.131 -1.686 -4.566 1.00 72.69 87 GLY A CA 1
ATOM 727 C C . GLY A 1 87 ? 9.123 -3.219 -4.548 1.00 72.69 87 GLY A C 1
ATOM 728 O O . GLY A 1 87 ? 9.338 -3.828 -3.503 1.00 72.69 87 GLY A O 1
ATOM 729 N N . ARG A 1 88 ? 8.883 -3.861 -5.699 1.00 78.81 88 ARG A N 1
ATOM 730 C CA . ARG A 1 88 ? 8.772 -5.325 -5.836 1.00 78.81 88 ARG A CA 1
ATOM 731 C C . ARG A 1 88 ? 10.126 -6.020 -5.990 1.00 78.81 88 ARG A C 1
ATOM 733 O O . ARG A 1 88 ? 10.186 -7.242 -6.112 1.00 78.81 88 ARG A O 1
ATOM 740 N N . ILE A 1 89 ? 11.220 -5.260 -5.991 1.00 79.88 89 ILE A N 1
ATOM 741 C CA . ILE A 1 89 ? 12.574 -5.813 -5.999 1.00 79.88 89 ILE A CA 1
ATOM 742 C C . ILE A 1 89 ? 12.869 -6.411 -4.613 1.00 79.88 89 ILE A C 1
ATOM 744 O O . ILE A 1 89 ? 12.757 -5.699 -3.613 1.00 79.88 89 ILE A O 1
ATOM 748 N N . PRO A 1 90 ? 13.277 -7.691 -4.519 1.00 81.06 90 PRO A N 1
ATOM 749 C CA . PRO A 1 90 ? 13.631 -8.306 -3.243 1.00 81.06 90 PRO A CA 1
ATOM 750 C C . PRO A 1 90 ? 14.702 -7.502 -2.498 1.00 81.06 90 PRO A C 1
ATOM 752 O O . PRO A 1 90 ? 15.689 -7.080 -3.102 1.00 81.06 90 PRO A O 1
ATOM 755 N N . ARG A 1 91 ? 14.554 -7.339 -1.175 1.00 74.94 91 ARG A N 1
ATOM 756 C CA . ARG A 1 91 ? 15.475 -6.524 -0.355 1.00 74.94 91 ARG A CA 1
ATOM 757 C C . ARG A 1 91 ? 16.938 -6.949 -0.484 1.00 74.94 91 ARG A C 1
ATOM 759 O O . ARG A 1 91 ? 17.795 -6.096 -0.654 1.00 74.94 91 ARG A O 1
ATOM 766 N N . SER A 1 92 ? 17.215 -8.253 -0.521 1.00 81.31 92 SER A N 1
ATOM 767 C CA . SER A 1 92 ? 18.571 -8.788 -0.720 1.00 81.31 92 SER A CA 1
ATOM 768 C C . SER A 1 92 ? 19.206 -8.344 -2.045 1.00 81.31 92 SER A C 1
ATOM 770 O O . SER A 1 92 ? 20.404 -8.062 -2.119 1.00 81.31 92 SER A O 1
ATOM 772 N N . VAL A 1 93 ? 18.403 -8.246 -3.106 1.00 80.12 93 VAL A N 1
ATOM 773 C CA . VAL A 1 93 ? 18.838 -7.759 -4.420 1.00 80.12 93 VAL A CA 1
ATOM 774 C C . VAL A 1 93 ? 19.006 -6.238 -4.397 1.00 80.12 93 VAL A C 1
ATOM 776 O O . VAL A 1 93 ? 19.992 -5.726 -4.920 1.00 80.12 93 VAL A O 1
ATOM 779 N N . ALA A 1 94 ? 18.095 -5.511 -3.749 1.00 80.81 94 ALA A N 1
ATOM 780 C CA . ALA A 1 94 ? 18.190 -4.059 -3.615 1.00 80.81 94 ALA A CA 1
ATOM 781 C C . ALA A 1 94 ? 19.422 -3.619 -2.809 1.00 80.81 94 ALA A C 1
ATOM 783 O O . ALA A 1 94 ? 20.126 -2.703 -3.227 1.00 80.81 94 ALA A O 1
ATOM 784 N N . GLU A 1 95 ? 19.724 -4.307 -1.709 1.00 81.38 95 GLU A N 1
ATOM 785 C CA . GLU A 1 95 ? 20.887 -4.046 -0.856 1.00 81.38 95 GLU A CA 1
ATOM 786 C C . GLU A 1 95 ? 22.201 -4.376 -1.570 1.00 81.38 95 GLU A C 1
ATOM 788 O O . GLU A 1 95 ? 23.116 -3.553 -1.588 1.00 81.38 95 GLU A O 1
ATOM 793 N N . SER A 1 96 ? 22.288 -5.542 -2.222 1.00 82.19 96 SER A N 1
ATOM 794 C CA . SER A 1 96 ? 23.494 -5.928 -2.973 1.00 82.19 96 SER A CA 1
ATOM 795 C C . SER A 1 96 ? 23.796 -4.984 -4.140 1.00 82.19 96 SER A C 1
ATOM 797 O O . SER A 1 96 ? 24.960 -4.690 -4.410 1.00 82.19 96 SER A O 1
ATOM 799 N N . LEU A 1 97 ? 22.761 -4.463 -4.803 1.00 78.69 97 LEU A N 1
ATOM 800 C CA . LEU A 1 97 ? 22.894 -3.479 -5.878 1.00 78.69 97 LEU A CA 1
ATOM 801 C C . LEU A 1 97 ? 22.943 -2.027 -5.378 1.00 78.69 97 LEU A C 1
ATOM 803 O O . LEU A 1 97 ? 23.146 -1.122 -6.188 1.00 78.69 97 LEU A O 1
ATOM 807 N N . GLN A 1 98 ? 22.791 -1.789 -4.073 1.00 82.19 98 GLN A N 1
ATOM 808 C CA . GLN A 1 98 ? 22.689 -0.453 -3.474 1.00 82.19 98 GLN A CA 1
ATOM 809 C C . GLN A 1 98 ? 21.647 0.423 -4.191 1.00 82.19 98 GLN A C 1
ATOM 811 O O . GLN A 1 98 ? 21.875 1.611 -4.438 1.00 82.19 98 GLN A O 1
ATOM 816 N N . LEU A 1 99 ? 20.532 -0.186 -4.606 1.00 75.94 99 LEU A N 1
ATOM 817 C CA . LEU A 1 99 ? 19.478 0.514 -5.328 1.00 75.94 99 LEU A CA 1
ATOM 818 C C . LEU A 1 99 ? 18.878 1.601 -4.430 1.00 75.94 99 LEU A C 1
ATOM 820 O O . LEU A 1 99 ? 18.647 1.350 -3.244 1.00 75.94 99 LEU A O 1
ATOM 824 N N . PRO A 1 100 ? 18.584 2.795 -4.976 1.00 75.69 100 PRO A N 1
ATOM 825 C CA . PRO A 1 100 ? 17.771 3.753 -4.249 1.00 75.69 100 PRO A CA 1
ATOM 826 C C . PRO A 1 100 ? 16.424 3.101 -3.903 1.00 75.69 100 PRO A C 1
ATOM 828 O O . PRO A 1 100 ? 15.912 2.309 -4.708 1.00 75.69 100 PRO A O 1
ATOM 831 N N . PRO A 1 101 ? 15.843 3.411 -2.730 1.00 69.38 101 PRO A N 1
ATOM 832 C CA . PRO A 1 101 ? 14.520 2.917 -2.390 1.00 69.38 101 PRO A CA 1
ATOM 833 C C . PRO A 1 101 ? 13.548 3.359 -3.484 1.00 69.38 101 PRO A C 1
ATOM 835 O O . PRO A 1 101 ? 13.476 4.542 -3.822 1.00 69.38 101 PRO A O 1
ATOM 838 N N . GLY A 1 102 ? 12.853 2.392 -4.082 1.00 68.12 102 GLY A N 1
ATOM 839 C CA . GLY A 1 102 ? 11.750 2.701 -4.980 1.00 68.12 102 GLY A CA 1
ATOM 840 C C . GLY A 1 102 ? 10.628 3.400 -4.203 1.00 68.12 102 GLY A C 1
ATOM 841 O O . GLY A 1 102 ? 10.513 3.167 -2.997 1.00 68.12 102 GLY A O 1
ATOM 842 N N . PRO A 1 103 ? 9.806 4.239 -4.859 1.00 64.62 103 PRO A N 1
ATOM 843 C CA . PRO A 1 103 ? 8.653 4.883 -4.226 1.00 64.62 103 PRO A CA 1
ATOM 844 C C . PRO A 1 103 ? 7.708 3.891 -3.526 1.00 64.62 103 PRO A C 1
ATOM 846 O O . PRO A 1 103 ? 7.114 4.241 -2.515 1.00 64.62 103 PRO A O 1
ATOM 849 N N . GLY A 1 104 ? 7.653 2.640 -3.989 1.00 61.25 104 GLY A N 1
ATOM 850 C CA . GLY A 1 104 ? 6.730 1.626 -3.493 1.00 61.25 104 GLY A CA 1
ATOM 851 C C . GLY A 1 104 ? 5.410 1.662 -4.258 1.00 61.25 104 GLY A C 1
ATOM 852 O O . GLY A 1 104 ? 5.192 2.503 -5.131 1.00 61.25 104 GLY A O 1
ATOM 853 N N . GLU A 1 105 ? 4.521 0.713 -3.966 1.00 54.56 105 GLU A N 1
ATOM 854 C CA . GLU A 1 105 ? 3.132 0.878 -4.389 1.00 54.56 105 GLU A CA 1
ATOM 855 C C . GLU A 1 105 ? 2.581 2.131 -3.714 1.00 54.56 105 GLU A C 1
ATOM 857 O O . GLU A 1 105 ? 2.687 2.226 -2.485 1.00 54.56 105 GLU A O 1
ATOM 862 N N . PRO A 1 106 ? 2.027 3.083 -4.490 1.00 54.53 106 PRO A N 1
ATOM 863 C CA . PRO A 1 106 ? 1.595 4.332 -3.922 1.00 54.53 106 PRO A CA 1
ATOM 864 C C . PRO A 1 106 ? 0.551 4.035 -2.869 1.00 54.53 106 PRO A C 1
ATOM 866 O O . PRO A 1 106 ? -0.495 3.441 -3.158 1.00 54.53 106 PRO A O 1
ATOM 869 N N . ASN A 1 107 ? 0.846 4.402 -1.627 1.00 59.81 107 ASN A N 1
ATOM 870 C CA . ASN A 1 107 ? -0.102 4.145 -0.569 1.00 59.81 107 ASN A CA 1
ATOM 871 C C . ASN A 1 107 ? -1.288 5.090 -0.786 1.00 59.81 107 ASN A C 1
ATOM 873 O O . ASN A 1 107 ? -1.190 6.288 -0.520 1.00 59.81 107 ASN A O 1
ATOM 877 N N . LEU A 1 108 ? -2.403 4.553 -1.294 1.00 59.69 108 LEU A N 1
ATOM 878 C CA . LEU A 1 108 ? -3.626 5.303 -1.604 1.00 59.69 108 LEU A CA 1
ATOM 879 C C . LEU A 1 108 ? -4.120 6.144 -0.417 1.00 59.69 108 LEU A C 1
ATOM 881 O O . LEU A 1 108 ? -4.787 7.156 -0.616 1.00 59.69 108 LEU A O 1
ATOM 885 N N . TYR A 1 109 ? -3.759 5.753 0.808 1.00 59.31 109 TYR A N 1
ATOM 886 C CA . TYR A 1 109 ? -4.110 6.457 2.036 1.00 59.31 109 TYR A CA 1
ATOM 887 C C . TYR A 1 109 ? -3.181 7.639 2.363 1.00 59.31 109 TYR A C 1
ATOM 889 O O . TYR A 1 109 ? -3.540 8.459 3.205 1.00 59.31 109 TYR A O 1
ATOM 897 N N . PHE A 1 110 ? -2.002 7.754 1.746 1.00 61.31 110 PHE A N 1
ATOM 898 C CA . PHE A 1 110 ? -0.971 8.730 2.134 1.00 61.31 110 PHE A CA 1
ATOM 899 C C . PHE A 1 110 ? -0.388 9.544 0.979 1.00 61.31 110 PHE A C 1
ATOM 901 O O . PHE A 1 110 ? -0.118 10.729 1.165 1.00 61.31 110 PHE A O 1
ATOM 908 N N . GLU A 1 111 ? -0.191 8.938 -0.191 1.00 57.38 111 GLU A N 1
ATOM 909 C CA . GLU A 1 111 ? 0.491 9.579 -1.323 1.00 57.38 111 GLU A CA 1
ATOM 910 C C . GLU A 1 111 ? -0.446 10.416 -2.191 1.00 57.38 111 GLU A C 1
ATOM 912 O O . GLU A 1 111 ? -0.037 11.430 -2.757 1.00 57.38 111 GLU A O 1
ATOM 917 N N . TYR A 1 112 ? -1.725 10.048 -2.235 1.00 58.56 112 TYR A N 1
ATOM 918 C CA . TYR A 1 112 ? -2.770 10.893 -2.788 1.00 58.56 112 TYR A CA 1
ATOM 919 C C . TYR A 1 112 ? -3.495 11.557 -1.620 1.00 58.56 112 TYR A C 1
ATOM 921 O O . TYR A 1 112 ? -4.084 10.869 -0.794 1.00 58.56 112 TYR A O 1
ATOM 929 N N . ASP A 1 113 ? -3.528 12.893 -1.558 1.00 61.59 113 ASP A N 1
ATOM 930 C CA . ASP A 1 113 ? -4.305 13.640 -0.544 1.00 61.59 113 ASP A CA 1
ATOM 931 C C . ASP A 1 113 ? -5.832 13.523 -0.771 1.00 61.59 113 ASP A C 1
ATOM 933 O O . ASP A 1 113 ? -6.618 14.339 -0.294 1.00 61.59 113 ASP A O 1
ATOM 937 N N . PHE A 1 114 ? -6.270 12.490 -1.501 1.00 65.50 114 PHE A N 1
ATOM 938 C CA . PHE A 1 114 ? -7.664 12.113 -1.704 1.00 65.50 114 PHE A CA 1
ATOM 939 C C . PHE A 1 114 ? -8.458 12.041 -0.391 1.00 65.50 114 PHE A C 1
ATOM 941 O O . PHE A 1 114 ? -9.585 12.528 -0.379 1.00 65.50 114 PHE A O 1
ATOM 948 N N . PRO A 1 115 ? -7.903 11.551 0.734 1.00 65.31 115 PRO A N 1
ATOM 949 C CA . PRO A 1 115 ? -8.599 11.574 2.015 1.00 65.31 115 PRO A CA 1
ATOM 950 C C . PRO A 1 115 ? -8.859 12.987 2.538 1.00 65.31 115 PRO A C 1
ATOM 952 O O . PRO A 1 115 ? -9.927 13.245 3.083 1.00 65.31 115 PRO A O 1
ATOM 955 N N . ALA A 1 116 ? -7.913 13.919 2.370 1.00 66.00 116 ALA A N 1
ATOM 956 C CA . ALA A 1 116 ? -8.106 15.288 2.839 1.00 66.00 116 ALA A CA 1
ATOM 957 C C . ALA A 1 116 ? -9.016 16.088 1.908 1.00 66.00 116 ALA A C 1
ATOM 959 O O . ALA A 1 116 ? -9.834 16.870 2.375 1.00 66.00 116 ALA A O 1
ATOM 960 N N . VAL A 1 117 ? -8.929 15.872 0.596 1.00 71.44 117 VAL A N 1
ATOM 961 C CA . VAL A 1 117 ? -9.894 16.449 -0.349 1.00 71.44 117 VAL A CA 1
ATOM 962 C C . VAL A 1 117 ? -11.287 15.871 -0.086 1.00 71.44 117 VAL A C 1
ATOM 964 O O . VAL A 1 117 ? -12.263 16.613 -0.012 1.00 71.44 117 VAL A O 1
ATOM 967 N N . GLY A 1 118 ? -11.377 14.560 0.131 1.00 71.44 118 GLY A N 1
ATOM 968 C CA . GLY A 1 118 ? -12.608 13.855 0.469 1.00 71.44 118 GLY A CA 1
ATOM 969 C C . GLY A 1 118 ? -13.219 14.328 1.784 1.00 71.44 118 GLY A C 1
ATOM 970 O O . GLY A 1 118 ? -14.424 14.537 1.834 1.00 71.44 118 GLY A O 1
ATOM 971 N N . SER A 1 119 ? -12.419 14.577 2.823 1.00 71.38 119 SER A N 1
ATOM 972 C CA . SER A 1 119 ? -12.916 15.091 4.107 1.00 71.38 119 SER A CA 1
ATOM 973 C C . SER A 1 119 ? -13.342 16.552 4.050 1.00 71.38 119 SER A C 1
ATOM 975 O O . SER A 1 119 ? -14.263 16.937 4.763 1.00 71.38 119 SER A O 1
ATOM 977 N N . VAL A 1 120 ? -12.746 17.357 3.169 1.00 76.62 120 VAL A N 1
ATOM 978 C CA . VAL A 1 120 ? -13.205 18.730 2.912 1.00 76.62 120 VAL A CA 1
ATOM 979 C C . VAL A 1 120 ? -14.523 18.732 2.138 1.00 76.62 120 VAL A C 1
ATOM 981 O O . VAL A 1 120 ? -15.436 19.479 2.481 1.00 76.62 120 VAL A O 1
ATOM 984 N N . LEU A 1 121 ? -14.633 17.909 1.093 1.00 81.50 121 LEU A N 1
ATOM 985 C CA . LEU A 1 121 ? -15.800 17.897 0.208 1.00 81.50 121 LEU A CA 1
ATOM 986 C C . LEU A 1 121 ? -16.985 17.118 0.795 1.00 81.50 121 LEU A C 1
ATOM 988 O O . LEU A 1 121 ? -18.135 17.509 0.606 1.00 81.50 121 LEU A O 1
ATOM 992 N N . PHE A 1 122 ? -16.713 16.027 1.511 1.00 82.94 122 PHE A N 1
ATOM 993 C CA . PHE A 1 122 ? -17.701 15.075 2.019 1.00 82.94 122 PHE A CA 1
ATOM 994 C C . PHE A 1 122 ? -17.322 14.559 3.426 1.00 82.94 122 PHE A C 1
ATOM 996 O O . PHE A 1 122 ? -17.122 13.356 3.610 1.00 82.94 122 PHE A O 1
ATOM 1003 N N . PRO A 1 123 ? -17.259 15.429 4.456 1.00 77.94 123 PRO A N 1
ATOM 1004 C CA . PRO A 1 123 ? -16.778 15.070 5.801 1.00 77.94 123 PRO A CA 1
ATOM 1005 C C . PRO A 1 123 ? -17.573 13.954 6.497 1.00 77.94 123 PRO A C 1
ATOM 1007 O O . PRO A 1 123 ? -17.074 13.326 7.423 1.00 77.94 123 PRO A O 1
ATOM 1010 N N . GLY A 1 124 ? -18.821 13.725 6.085 1.00 81.88 124 GLY A N 1
ATOM 1011 C CA . GLY A 1 124 ? -19.696 12.703 6.662 1.00 81.88 124 GLY A CA 1
ATOM 1012 C C . GLY A 1 124 ? -19.774 11.402 5.866 1.00 81.88 124 GLY A C 1
ATOM 1013 O O . GLY A 1 124 ? -20.507 10.508 6.274 1.00 81.88 124 GLY A O 1
ATOM 1014 N N . LEU A 1 125 ? -19.088 11.286 4.727 1.00 84.62 125 LEU A N 1
ATOM 1015 C CA . LEU A 1 125 ? -19.198 10.103 3.875 1.00 84.62 125 LEU A CA 1
ATOM 1016 C C . LEU A 1 125 ? -18.490 8.902 4.527 1.00 84.62 125 LEU A C 1
ATOM 1018 O O . LEU A 1 125 ? -17.366 9.031 5.012 1.00 84.62 125 LEU A O 1
ATOM 1022 N N . ALA A 1 126 ? -19.136 7.732 4.537 1.00 84.69 126 ALA A N 1
ATOM 1023 C CA . ALA A 1 126 ? -18.636 6.548 5.240 1.00 84.69 126 ALA A CA 1
ATOM 1024 C C . ALA A 1 126 ? -17.251 6.104 4.737 1.00 84.69 126 ALA A C 1
ATOM 1026 O O . ALA A 1 126 ? -16.382 5.776 5.540 1.00 84.69 126 ALA A O 1
ATOM 1027 N N . GLU A 1 127 ? -17.016 6.164 3.424 1.00 83.38 127 GLU A N 1
ATOM 1028 C CA . GLU A 1 127 ? -15.727 5.862 2.794 1.00 83.38 127 GLU A CA 1
ATOM 1029 C C . GLU A 1 127 ? -14.631 6.829 3.254 1.00 83.38 127 GLU A C 1
ATOM 1031 O O . GLU A 1 127 ? -13.509 6.419 3.538 1.00 83.38 127 GLU A O 1
ATOM 1036 N N . VAL A 1 128 ? -14.958 8.117 3.367 1.00 84.75 128 VAL A N 1
ATOM 1037 C CA . VAL A 1 128 ? -14.014 9.145 3.821 1.00 84.75 128 VAL A CA 1
ATOM 1038 C C . VAL A 1 128 ? -13.663 8.929 5.290 1.00 84.75 128 VAL A C 1
ATOM 1040 O O . VAL A 1 128 ? -12.489 8.982 5.654 1.00 84.75 128 VAL A O 1
ATOM 1043 N N . LEU A 1 129 ? -14.658 8.622 6.125 1.00 86.88 129 LEU A N 1
ATOM 1044 C CA . LEU A 1 129 ? -14.460 8.320 7.543 1.00 86.88 129 LEU A CA 1
ATOM 1045 C C . LEU A 1 129 ? -13.664 7.022 7.758 1.00 86.88 129 LEU A C 1
ATOM 1047 O O . LEU A 1 129 ? -12.825 6.973 8.656 1.00 86.88 129 LEU A O 1
ATOM 1051 N N . LEU A 1 130 ? -13.857 6.000 6.917 1.00 87.06 130 LEU A N 1
ATOM 1052 C CA . LEU A 1 130 ? -13.045 4.776 6.922 1.00 87.06 130 LEU A CA 1
ATOM 1053 C C . LEU A 1 130 ? -11.578 5.081 6.621 1.00 87.06 130 LEU A C 1
ATOM 1055 O O . LEU A 1 130 ? -10.682 4.683 7.360 1.00 87.06 130 LEU A O 1
ATOM 1059 N N . VAL A 1 131 ? -11.331 5.820 5.543 1.00 84.50 131 VAL A N 1
ATOM 1060 C CA . VAL A 1 131 ? -9.985 6.222 5.130 1.00 84.50 131 VAL A CA 1
ATOM 1061 C C . VAL A 1 131 ? -9.325 7.084 6.216 1.00 84.50 131 VAL A C 1
ATOM 1063 O O . VAL A 1 131 ? -8.155 6.872 6.538 1.00 84.50 131 VAL A O 1
ATOM 1066 N N . GLN A 1 132 ? -10.071 7.997 6.844 1.00 84.62 132 GLN A N 1
ATOM 1067 C CA . GLN A 1 132 ? -9.600 8.773 7.992 1.00 84.62 132 GLN A CA 1
ATOM 1068 C C . GLN A 1 132 ? -9.256 7.872 9.187 1.00 84.62 132 GLN A C 1
ATOM 1070 O O . GLN A 1 132 ? -8.218 8.072 9.816 1.00 84.62 132 GLN A O 1
ATOM 1075 N N . ALA A 1 133 ? -10.081 6.868 9.496 1.00 86.00 133 ALA A N 1
ATOM 1076 C CA . ALA A 1 133 ? -9.803 5.903 10.559 1.00 86.00 133 ALA A CA 1
ATOM 1077 C C . ALA A 1 133 ? -8.517 5.107 10.283 1.00 86.00 133 ALA A C 1
ATOM 1079 O O . ALA A 1 133 ? -7.699 4.926 11.187 1.00 86.00 133 ALA A O 1
ATOM 1080 N N . VAL A 1 134 ? -8.287 4.702 9.029 1.00 84.88 134 VAL A N 1
ATOM 1081 C CA . VAL A 1 134 ? -7.042 4.052 8.597 1.00 84.88 134 VAL A CA 1
ATOM 1082 C C . VAL A 1 134 ? -5.844 4.981 8.812 1.00 84.88 134 VAL A C 1
ATOM 1084 O O . VAL A 1 134 ? -4.869 4.581 9.449 1.00 84.88 134 VAL A O 1
ATOM 1087 N N . GLN A 1 135 ? -5.918 6.235 8.354 1.00 82.19 135 GLN A N 1
ATOM 1088 C CA . GLN A 1 135 ? -4.849 7.222 8.552 1.00 82.19 135 GLN A CA 1
ATOM 1089 C C . GLN A 1 135 ? -4.553 7.462 10.037 1.00 82.19 135 GLN A C 1
ATOM 1091 O O . GLN A 1 135 ? -3.388 7.451 10.436 1.00 82.19 135 GLN A O 1
ATOM 1096 N N . LEU A 1 136 ? -5.594 7.624 10.861 1.00 83.88 136 LEU A N 1
ATOM 1097 C CA . LEU A 1 136 ? -5.468 7.770 12.310 1.00 83.88 136 LEU A CA 1
ATOM 1098 C C . LEU A 1 136 ? -4.744 6.568 12.923 1.00 83.88 136 LEU A C 1
ATOM 1100 O O . LEU A 1 136 ? -3.788 6.771 13.668 1.00 83.88 136 LEU A O 1
ATOM 1104 N N . ASN A 1 137 ? -5.130 5.343 12.549 1.00 83.12 137 ASN A N 1
ATOM 1105 C CA . ASN A 1 137 ? -4.513 4.115 13.047 1.00 83.12 137 ASN A CA 1
ATOM 1106 C C . ASN A 1 137 ? -3.009 4.052 12.716 1.00 83.12 137 ASN A C 1
ATOM 1108 O O . ASN A 1 137 ? -2.179 3.823 13.598 1.00 83.12 137 ASN A O 1
ATOM 1112 N N . TYR A 1 138 ? -2.632 4.346 11.467 1.00 79.31 138 TYR A N 1
ATOM 1113 C CA . TYR A 1 138 ? -1.226 4.422 11.051 1.00 79.31 138 TYR A CA 1
ATOM 1114 C C . TYR A 1 138 ? -0.448 5.501 11.810 1.00 79.31 138 TYR A C 1
ATOM 1116 O O . TYR A 1 138 ? 0.653 5.235 12.299 1.00 79.31 138 TYR A O 1
ATOM 1124 N N . CYS A 1 139 ? -1.019 6.698 11.959 1.00 79.12 139 CYS A N 1
ATOM 1125 C CA . CYS A 1 139 ? -0.393 7.796 12.693 1.00 79.12 139 CYS A CA 1
ATOM 1126 C C . CYS A 1 139 ? -0.248 7.503 14.198 1.00 79.12 139 CYS A C 1
ATOM 1128 O O . CYS A 1 139 ? 0.694 7.992 14.833 1.00 79.12 139 CYS A O 1
ATOM 1130 N N . SER A 1 140 ? -1.131 6.677 14.771 1.00 77.44 140 SER A N 1
ATOM 1131 C CA . SER A 1 140 ? -1.062 6.227 16.167 1.00 77.44 140 SER A CA 1
ATOM 1132 C C . SER A 1 140 ? -0.264 4.938 16.391 1.00 77.44 140 SER A C 1
ATOM 1134 O O . SER A 1 140 ? 0.043 4.635 17.539 1.00 77.44 140 SER A O 1
ATOM 1136 N N . SER A 1 141 ? 0.128 4.214 15.335 1.00 74.25 141 SER A N 1
ATOM 1137 C CA . SER A 1 141 ? 0.779 2.888 15.408 1.00 74.25 141 SER A CA 1
ATOM 1138 C C . SER A 1 141 ? 2.108 2.836 16.178 1.00 74.25 141 SER A C 1
ATOM 1140 O O . SER A 1 141 ? 2.597 1.757 16.503 1.00 74.25 141 SER A O 1
ATOM 1142 N N . GLY A 1 142 ? 2.736 3.986 16.440 1.00 69.88 142 GLY A N 1
ATOM 1143 C CA . GLY A 1 142 ? 4.042 4.067 17.100 1.00 69.88 142 GLY A CA 1
ATOM 1144 C C . GLY A 1 142 ? 5.236 3.769 16.186 1.00 69.88 142 GLY A C 1
ATOM 1145 O O . GLY A 1 142 ? 6.373 3.922 16.627 1.00 69.88 142 GLY A O 1
ATOM 1146 N N . VAL A 1 143 ? 5.004 3.419 14.916 1.00 71.50 143 VAL A N 1
ATOM 1147 C CA . VAL A 1 143 ? 6.060 3.212 13.916 1.00 71.50 143 VAL A CA 1
ATOM 1148 C C . VAL A 1 143 ? 6.654 4.573 13.503 1.00 71.50 143 VAL A C 1
ATOM 1150 O O . VAL A 1 143 ? 5.915 5.438 13.013 1.00 71.50 143 VAL A O 1
ATOM 1153 N N . PRO A 1 144 ? 7.969 4.808 13.697 1.00 68.44 144 PRO A N 1
ATOM 1154 C CA . PRO A 1 144 ? 8.599 6.102 13.430 1.00 68.44 144 PRO A CA 1
ATOM 1155 C C . PRO A 1 144 ? 8.413 6.602 11.995 1.00 68.44 144 PRO A C 1
ATOM 1157 O O . PRO A 1 144 ? 8.186 7.795 11.792 1.00 68.44 144 PRO A O 1
ATOM 1160 N N . GLU A 1 145 ? 8.469 5.704 11.014 1.00 69.50 145 GLU A N 1
ATOM 1161 C CA . GLU A 1 145 ? 8.315 5.991 9.588 1.00 69.50 145 GLU A CA 1
ATOM 1162 C C . GLU A 1 145 ? 6.944 6.602 9.280 1.00 69.50 145 GLU A C 1
ATOM 1164 O O . GLU A 1 145 ? 6.865 7.615 8.587 1.00 69.50 145 GLU A O 1
ATOM 1169 N N . PHE A 1 146 ? 5.872 6.056 9.862 1.00 69.69 146 PHE A N 1
ATOM 1170 C CA . PHE A 1 146 ? 4.517 6.580 9.671 1.00 69.69 146 PHE A CA 1
ATOM 1171 C C . PHE A 1 146 ? 4.300 7.885 10.429 1.00 69.69 146 PHE A C 1
ATOM 1173 O O . PHE A 1 146 ? 3.707 8.817 9.899 1.00 69.69 146 PHE A O 1
ATOM 1180 N N . SER A 1 147 ? 4.849 8.008 11.638 1.00 67.12 147 SER A N 1
ATOM 1181 C CA . SER A 1 147 ? 4.665 9.211 12.458 1.00 67.12 147 SER A CA 1
ATOM 1182 C C . SER A 1 147 ? 5.269 10.490 11.861 1.00 67.12 147 SER A C 1
ATOM 1184 O O . SER A 1 147 ? 4.826 11.586 12.198 1.00 67.12 147 SER A O 1
ATOM 1186 N N . LYS A 1 148 ? 6.264 10.356 10.975 1.00 70.81 148 LYS A N 1
ATOM 1187 C CA . LYS A 1 148 ? 6.899 11.473 10.256 1.00 70.81 148 LYS A CA 1
ATOM 1188 C C . LYS A 1 148 ? 6.158 11.857 8.972 1.00 70.81 148 LYS A C 1
ATOM 1190 O O . LYS A 1 148 ? 6.545 12.827 8.324 1.00 70.81 148 LYS A O 1
ATOM 1195 N N . HIS A 1 149 ? 5.127 11.106 8.587 1.00 72.81 149 HIS A N 1
ATOM 1196 C CA . HIS A 1 149 ? 4.383 11.370 7.365 1.00 72.81 149 HIS A CA 1
ATOM 1197 C C . HIS A 1 149 ? 3.622 12.710 7.465 1.00 72.81 149 HIS A C 1
ATOM 1199 O O . HIS A 1 149 ? 3.003 12.970 8.501 1.00 72.81 149 HIS A O 1
ATOM 1205 N N . PRO A 1 150 ? 3.588 13.553 6.408 1.00 74.19 150 PRO A N 1
ATOM 1206 C CA . PRO A 1 150 ? 2.911 14.856 6.441 1.00 74.19 150 PRO A CA 1
ATOM 1207 C C . PRO A 1 150 ? 1.435 14.797 6.854 1.00 74.19 150 PRO A C 1
ATOM 1209 O O . PRO A 1 150 ? 0.937 15.706 7.511 1.00 74.19 150 PRO A O 1
ATOM 1212 N N . VAL A 1 151 ? 0.738 13.707 6.520 1.00 74.50 151 VAL A N 1
ATOM 1213 C CA . VAL A 1 151 ? -0.650 13.461 6.956 1.00 74.50 151 VAL A CA 1
ATOM 1214 C C . VAL A 1 151 ? -0.761 13.397 8.480 1.00 74.50 151 VAL A C 1
ATOM 1216 O O . VAL A 1 151 ? -1.699 13.951 9.042 1.00 74.50 151 VAL A O 1
ATOM 1219 N N . CYS A 1 152 ? 0.210 12.799 9.171 1.00 76.25 152 CYS A N 1
ATOM 1220 C CA . CYS A 1 152 ? 0.177 12.685 10.628 1.00 76.25 152 CYS A CA 1
ATOM 1221 C C . CYS A 1 152 ? 0.382 14.024 11.338 1.00 76.25 152 CYS A C 1
ATOM 1223 O O . CYS A 1 152 ? -0.087 14.189 12.459 1.00 76.25 152 CYS A O 1
ATOM 1225 N N . LEU A 1 153 ? 0.982 15.014 10.666 1.00 75.69 153 LEU A N 1
ATOM 1226 C CA . LEU A 1 153 ? 1.055 16.386 11.176 1.00 75.69 153 LEU A CA 1
ATOM 1227 C C . LEU A 1 153 ? -0.332 17.046 11.267 1.00 75.69 153 LEU A C 1
ATOM 1229 O O . LEU A 1 153 ? -0.509 17.970 12.057 1.00 75.69 153 LEU A O 1
ATOM 1233 N N . LYS A 1 154 ? -1.323 16.568 10.495 1.00 72.81 154 LYS A N 1
ATOM 1234 C CA . LYS A 1 154 ? -2.717 17.043 10.551 1.00 72.81 154 LYS A CA 1
ATOM 1235 C C . LYS A 1 154 ? -3.468 16.519 11.790 1.00 72.81 154 LYS A C 1
ATOM 1237 O O . LYS A 1 154 ? -4.519 17.061 12.119 1.00 72.81 154 LYS A O 1
ATOM 1242 N N . TYR A 1 155 ? -2.944 15.503 12.486 1.00 72.06 155 TYR A N 1
ATOM 1243 C CA . TYR A 1 155 ? -3.579 14.878 13.652 1.00 72.06 155 TYR A CA 1
ATOM 1244 C C . TYR A 1 155 ? -2.780 15.185 14.931 1.00 72.06 155 TYR A C 1
ATOM 1246 O O . TYR A 1 155 ? -1.842 14.461 15.266 1.00 72.06 155 TYR A O 1
ATOM 1254 N N . PRO A 1 156 ? -3.128 16.254 15.673 1.00 55.59 156 PRO A N 1
ATOM 1255 C CA . PRO A 1 156 ? -2.289 16.780 16.753 1.00 55.59 156 PRO A CA 1
ATOM 1256 C C . PRO A 1 156 ? -2.226 15.898 18.012 1.00 55.59 156 PRO A C 1
ATOM 1258 O O . PRO A 1 156 ? -1.420 16.170 18.899 1.00 55.59 156 PRO A O 1
ATOM 1261 N N . VAL A 1 157 ? -3.040 14.841 18.117 1.00 59.94 157 VAL A N 1
ATOM 1262 C CA . VAL A 1 157 ? -3.072 13.952 19.287 1.00 59.94 157 VAL A CA 1
ATOM 1263 C C . VAL A 1 157 ? -3.210 12.501 18.836 1.00 59.94 157 VAL A C 1
ATOM 1265 O O . VAL A 1 157 ? -4.157 12.150 18.133 1.00 59.94 157 VAL A O 1
ATOM 1268 N N . ARG A 1 158 ? -2.292 11.635 19.287 1.00 65.25 158 ARG A N 1
ATOM 1269 C CA . ARG A 1 158 ? -2.435 10.173 19.196 1.00 65.25 158 ARG A CA 1
ATOM 1270 C C . ARG A 1 158 ? -3.513 9.725 20.184 1.00 65.25 158 ARG A C 1
ATOM 1272 O O . ARG A 1 158 ? -3.200 9.255 21.272 1.00 65.25 158 ARG A O 1
ATOM 1279 N N . ASN A 1 159 ? -4.776 9.946 19.837 1.00 70.50 159 ASN A N 1
ATOM 1280 C CA . ASN A 1 159 ? -5.902 9.451 20.614 1.00 70.50 159 ASN A CA 1
ATOM 1281 C C . ASN A 1 159 ? -6.305 8.072 20.062 1.00 70.50 159 ASN A C 1
ATOM 1283 O O . ASN A 1 159 ? -6.884 8.022 18.976 1.00 70.50 159 ASN A O 1
ATOM 1287 N N . PRO A 1 160 ? -6.035 6.960 20.771 1.00 66.25 160 PRO A N 1
ATOM 1288 C CA . PRO A 1 160 ? -6.466 5.633 20.327 1.00 66.25 160 PRO A CA 1
ATOM 1289 C C . PRO A 1 160 ? -7.997 5.526 20.197 1.00 66.25 160 PRO A C 1
ATOM 1291 O O . PRO A 1 160 ? -8.489 4.747 19.386 1.00 66.25 160 PRO A O 1
ATOM 1294 N N . GLY A 1 161 ? -8.759 6.358 20.919 1.00 79.94 161 GLY A N 1
ATOM 1295 C CA . GLY A 1 161 ? -10.213 6.458 20.779 1.00 79.94 161 GLY A CA 1
ATOM 1296 C C . GLY A 1 161 ? -10.679 7.114 19.475 1.00 79.94 161 GLY A C 1
ATOM 1297 O O . GLY A 1 161 ? -11.780 6.826 19.019 1.00 79.94 161 GLY A O 1
ATOM 1298 N N . ALA A 1 162 ? -9.843 7.922 18.811 1.00 84.69 162 ALA A N 1
ATOM 1299 C CA . ALA A 1 162 ? -10.248 8.649 17.603 1.00 84.69 162 ALA A CA 1
ATOM 1300 C C . ALA A 1 162 ? -10.514 7.719 16.407 1.00 84.69 162 ALA A C 1
ATOM 1302 O O . ALA A 1 162 ? -11.381 8.003 15.582 1.00 84.69 162 ALA A O 1
ATOM 1303 N N . VAL A 1 163 ? -9.801 6.588 16.319 1.00 87.94 163 VAL A N 1
ATOM 1304 C CA . VAL A 1 163 ? -10.054 5.564 15.290 1.00 87.94 163 VAL A CA 1
ATOM 1305 C C . VAL A 1 163 ? -11.452 4.973 15.480 1.00 87.94 163 VAL A C 1
ATOM 1307 O O . VAL A 1 163 ? -12.226 4.869 14.529 1.00 87.94 163 VAL A O 1
ATOM 1310 N N . ARG A 1 164 ? -11.791 4.634 16.730 1.00 89.75 164 ARG A N 1
ATOM 1311 C CA . ARG A 1 164 ? -13.100 4.098 17.104 1.00 89.75 164 ARG A CA 1
ATOM 1312 C C . ARG A 1 164 ? -14.211 5.113 16.824 1.00 89.75 164 ARG A C 1
ATOM 1314 O O . ARG A 1 164 ? -15.193 4.759 16.184 1.00 89.75 164 ARG A O 1
ATOM 1321 N N . GLU A 1 165 ? -14.035 6.371 17.223 1.00 89.69 165 GLU A N 1
ATOM 1322 C CA . GLU A 1 165 ? -15.004 7.453 16.984 1.00 89.69 165 GLU A CA 1
ATOM 1323 C C . GLU A 1 165 ? -15.279 7.690 15.489 1.00 89.69 165 GLU A C 1
ATOM 1325 O O . GLU A 1 165 ? -16.434 7.876 15.090 1.00 89.69 165 GLU A O 1
ATOM 1330 N N . ALA A 1 166 ? -14.242 7.652 14.646 1.00 89.12 166 ALA A N 1
ATOM 1331 C CA . ALA A 1 166 ? -14.388 7.797 13.198 1.00 89.12 166 ALA A CA 1
ATOM 1332 C C . ALA A 1 166 ? -15.198 6.638 12.590 1.00 89.12 166 ALA A C 1
ATOM 1334 O O . ALA A 1 166 ? -16.117 6.872 11.802 1.00 89.12 166 ALA A O 1
ATOM 1335 N N . LEU A 1 167 ? -14.919 5.398 13.004 1.00 91.06 167 LEU A N 1
ATOM 1336 C CA . LEU A 1 167 ? -15.655 4.216 12.542 1.00 91.06 167 LEU A CA 1
ATOM 1337 C C . LEU A 1 167 ? -17.097 4.193 13.059 1.00 91.06 167 LEU A C 1
ATOM 1339 O O . LEU A 1 167 ? -18.013 3.910 12.293 1.00 91.06 167 LEU A O 1
ATOM 1343 N N . GLU A 1 168 ? -17.344 4.564 14.316 1.00 92.25 168 GLU A N 1
ATOM 1344 C CA . GLU A 1 168 ? -18.708 4.700 14.844 1.00 92.25 168 GLU A CA 1
ATOM 1345 C C . GLU A 1 168 ? -19.500 5.776 14.096 1.00 92.25 168 GLU A C 1
ATOM 1347 O O . GLU A 1 168 ? -20.689 5.599 13.825 1.00 92.25 168 GLU A O 1
ATOM 1352 N N . SER A 1 169 ? -18.843 6.874 13.717 1.00 90.62 169 SER A N 1
ATOM 1353 C CA . SER A 1 169 ? -19.451 7.919 12.891 1.00 90.62 169 SER A CA 1
ATOM 1354 C C . SER A 1 169 ? -19.792 7.398 11.494 1.00 90.62 169 SER A C 1
ATOM 1356 O O . SER A 1 169 ? -20.884 7.673 10.997 1.00 90.62 169 SER A O 1
ATOM 1358 N N . ALA A 1 170 ? -18.915 6.587 10.893 1.00 89.12 170 ALA A N 1
ATOM 1359 C CA . ALA A 1 170 ? -19.171 5.936 9.610 1.00 89.12 170 ALA A CA 1
ATOM 1360 C C . ALA A 1 170 ? -20.348 4.947 9.696 1.00 89.12 170 ALA A C 1
ATOM 1362 O O . ALA A 1 170 ? -21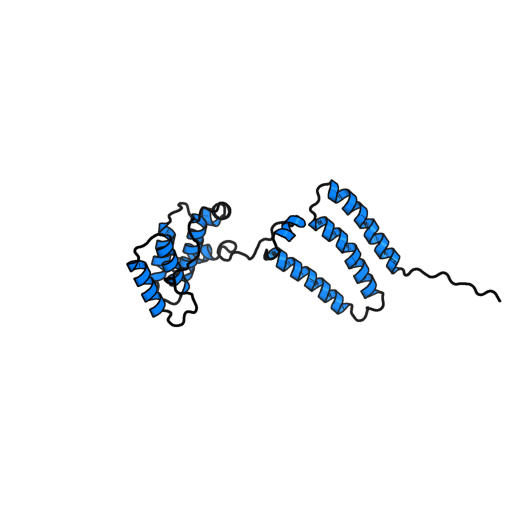.215 4.937 8.826 1.00 89.12 170 ALA A O 1
ATOM 1363 N N . LEU A 1 171 ? -20.443 4.166 10.777 1.00 90.88 171 LEU A N 1
ATOM 1364 C CA . LEU A 1 171 ? -21.511 3.181 11.002 1.00 90.88 171 LEU A CA 1
ATOM 1365 C C . LEU A 1 171 ? -22.903 3.797 11.210 1.00 90.88 171 LEU A C 1
ATOM 1367 O O . LEU A 1 171 ? -23.918 3.119 10.995 1.00 90.88 171 LEU A O 1
ATOM 1371 N N . ARG A 1 172 ? -22.969 5.064 11.639 1.00 90.88 172 ARG A N 1
ATOM 1372 C CA . ARG A 1 172 ? -24.227 5.820 11.765 1.00 90.88 172 ARG A CA 1
ATOM 1373 C C . ARG A 1 172 ? -24.785 6.263 10.412 1.00 90.88 172 ARG A C 1
ATOM 1375 O O . ARG A 1 172 ? -25.971 6.581 10.342 1.00 90.88 172 ARG A O 1
ATOM 1382 N N . GLN A 1 173 ? -23.966 6.277 9.361 1.00 86.19 173 GLN A N 1
ATOM 1383 C CA . GLN A 1 173 ? -24.388 6.715 8.035 1.00 86.19 173 GLN A CA 1
ATOM 1384 C C . GLN A 1 173 ? -25.311 5.704 7.352 1.00 86.19 173 GLN A C 1
ATOM 1386 O O . GLN A 1 173 ? -25.302 4.500 7.627 1.00 86.19 173 GLN A O 1
ATOM 1391 N N . GLN A 1 174 ? -26.122 6.228 6.436 1.00 79.69 174 GLN A N 1
ATOM 1392 C CA . GLN A 1 174 ? -26.975 5.456 5.542 1.00 79.69 174 GLN A CA 1
ATOM 1393 C C . GLN A 1 174 ? -26.676 5.860 4.090 1.00 79.69 174 GLN A C 1
ATOM 1395 O O . GLN A 1 174 ? -26.464 7.046 3.834 1.00 79.69 174 GLN A O 1
ATOM 1400 N N . PRO A 1 175 ? -26.709 4.917 3.135 1.00 82.25 175 PRO A N 1
ATOM 1401 C CA . PRO A 1 175 ? -26.99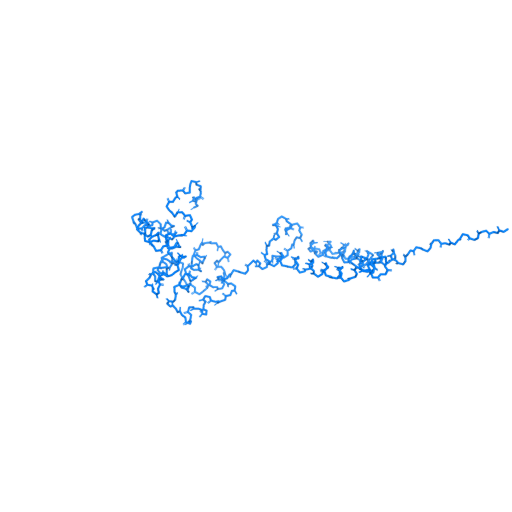5 3.496 3.320 1.00 82.25 175 PRO A CA 1
ATOM 1402 C C . PRO A 1 175 ? -25.789 2.713 3.872 1.00 82.25 175 PRO A C 1
ATOM 1404 O O . PRO A 1 175 ? -24.633 3.073 3.673 1.00 82.25 175 PRO A O 1
ATOM 1407 N N . LYS A 1 176 ? -26.063 1.605 4.565 1.00 80.94 176 LYS A N 1
ATOM 1408 C CA . LYS A 1 176 ? -25.045 0.707 5.137 1.00 80.94 176 LYS A 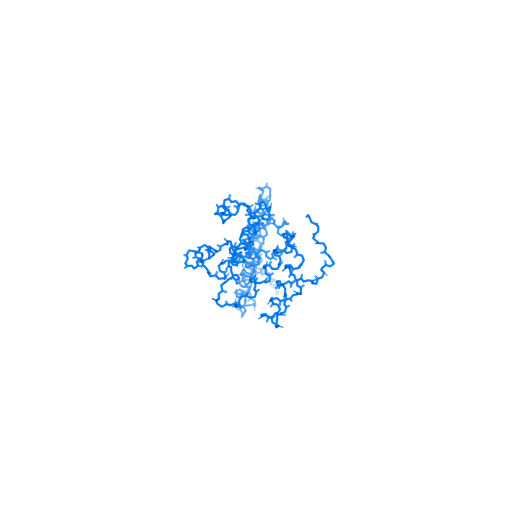CA 1
ATOM 1409 C C . LYS A 1 176 ? -24.486 -0.249 4.075 1.00 80.94 176 LYS A C 1
ATOM 1411 O O . LYS A 1 176 ? -24.783 -1.437 4.107 1.00 80.94 176 LYS A O 1
ATOM 1416 N N . THR A 1 177 ? -23.734 0.278 3.113 1.00 80.94 177 THR A N 1
ATOM 1417 C CA . THR A 1 177 ? -23.249 -0.480 1.940 1.00 80.94 177 THR A CA 1
ATOM 1418 C C . THR A 1 177 ? -21.805 -0.943 2.043 1.00 80.94 177 THR A C 1
ATOM 1420 O O . THR A 1 177 ? -21.416 -1.866 1.336 1.00 80.94 177 THR A O 1
ATOM 1423 N N . ASN A 1 178 ? -21.004 -0.306 2.893 1.00 87.56 178 ASN A N 1
ATOM 1424 C CA . ASN A 1 178 ? -19.572 -0.549 2.940 1.00 87.56 178 ASN A CA 1
ATOM 1425 C C . ASN A 1 178 ? -19.227 -1.581 4.019 1.00 87.56 178 ASN A C 1
ATOM 1427 O O . ASN A 1 178 ? -19.262 -1.275 5.212 1.00 87.56 178 ASN A O 1
ATOM 1431 N N . GLU A 1 179 ? -18.914 -2.803 3.590 1.00 92.06 179 GLU A N 1
ATOM 1432 C CA . GLU A 1 179 ? -18.522 -3.900 4.473 1.00 92.06 179 GLU A CA 1
ATOM 1433 C C . GLU A 1 179 ? -17.252 -3.583 5.274 1.00 92.06 179 GLU A C 1
ATOM 1435 O O . GLU A 1 179 ? -17.167 -3.912 6.460 1.00 92.06 179 GLU A O 1
ATOM 1440 N N . ASP A 1 180 ? -16.295 -2.892 4.653 1.00 89.75 180 ASP A N 1
ATOM 1441 C CA . ASP A 1 180 ? -14.982 -2.621 5.234 1.00 89.75 180 ASP A CA 1
ATOM 1442 C C . ASP A 1 180 ? -15.100 -1.803 6.523 1.00 89.75 180 ASP A C 1
ATOM 1444 O O . ASP A 1 180 ? -14.380 -2.061 7.483 1.00 89.75 180 ASP A O 1
ATOM 1448 N N . VAL A 1 181 ? -16.072 -0.887 6.598 1.00 90.56 181 VAL A N 1
ATOM 1449 C CA . VAL A 1 181 ? -16.363 -0.109 7.814 1.00 90.56 181 VAL A CA 1
ATOM 1450 C C . VAL A 1 181 ? -16.724 -1.021 8.989 1.00 90.56 181 VAL A C 1
ATOM 1452 O O . VAL A 1 181 ? -16.224 -0.831 10.097 1.00 90.56 181 VAL A O 1
ATOM 1455 N N . TYR A 1 182 ? -17.579 -2.019 8.757 1.00 92.06 182 TYR A N 1
ATOM 1456 C CA . TYR A 1 182 ? -18.007 -2.958 9.796 1.00 92.06 182 TYR A CA 1
ATOM 1457 C C . TYR A 1 182 ? -16.861 -3.861 10.220 1.00 92.06 182 TYR A C 1
ATOM 1459 O O . TYR A 1 182 ? -16.621 -4.038 11.414 1.00 92.06 182 TYR A O 1
ATOM 1467 N N . TYR A 1 183 ? -16.143 -4.405 9.240 1.00 91.56 183 TYR A N 1
ATOM 1468 C CA . TYR A 1 183 ? -15.048 -5.322 9.499 1.00 91.56 183 TYR A CA 1
ATOM 1469 C C . TYR A 1 183 ? -13.911 -4.629 10.264 1.00 91.56 183 TYR A C 1
ATOM 1471 O O . TYR A 1 183 ? -13.483 -5.116 11.310 1.00 91.56 183 TYR A O 1
ATOM 1479 N N . SER A 1 184 ? -13.492 -3.437 9.825 1.00 90.56 184 SER A N 1
ATOM 1480 C CA . SER A 1 184 ? -12.470 -2.646 10.517 1.00 90.56 184 SER A CA 1
ATOM 1481 C C . SER A 1 184 ? -12.911 -2.197 11.911 1.00 90.56 184 SER A C 1
ATOM 1483 O O . SER A 1 184 ? -12.084 -2.144 12.819 1.00 90.56 184 SER A O 1
ATOM 1485 N N . TYR A 1 185 ? -14.201 -1.915 12.132 1.00 92.50 185 TYR A N 1
ATOM 1486 C CA . TYR A 1 185 ? -14.705 -1.612 13.475 1.00 92.50 185 TYR A CA 1
ATOM 1487 C C . TYR A 1 185 ? -14.545 -2.797 14.431 1.00 92.50 185 TYR A C 1
ATOM 1489 O O . TYR A 1 185 ? -14.074 -2.612 15.552 1.00 92.50 185 TYR A O 1
ATOM 1497 N N . ILE A 1 186 ? -14.854 -4.017 13.981 1.00 92.69 186 ILE A N 1
ATOM 1498 C CA . ILE A 1 186 ? -14.664 -5.233 14.784 1.00 92.69 186 ILE A CA 1
ATOM 1499 C C . ILE A 1 186 ? -13.180 -5.431 15.127 1.00 92.69 186 ILE A C 1
ATOM 1501 O O . ILE A 1 186 ? -12.850 -5.725 16.277 1.00 92.69 186 ILE A O 1
ATOM 1505 N N . GLU A 1 187 ? -12.274 -5.226 14.168 1.00 90.06 187 GLU A N 1
ATOM 1506 C CA . GLU A 1 187 ? -10.827 -5.311 14.413 1.00 90.06 187 GLU A CA 1
ATOM 1507 C C . GLU A 1 187 ? -10.351 -4.287 15.453 1.00 90.06 187 GLU A C 1
ATOM 1509 O O . GLU A 1 187 ? -9.568 -4.629 16.341 1.00 90.06 187 GLU A O 1
ATOM 1514 N N . VAL A 1 188 ? -10.862 -3.054 15.399 1.00 89.06 188 VAL A N 1
ATOM 1515 C CA . VAL A 1 188 ? -10.543 -2.007 16.381 1.00 89.06 188 VAL A CA 1
ATOM 1516 C C . VAL A 1 188 ? -11.097 -2.345 17.763 1.00 89.06 188 VAL A C 1
ATOM 1518 O O . VAL A 1 188 ? -10.380 -2.178 18.749 1.00 89.06 188 VAL A O 1
ATOM 1521 N N . LEU A 1 189 ? -12.325 -2.860 17.871 1.00 90.44 189 LEU A N 1
ATOM 1522 C CA . LEU A 1 189 ? -12.877 -3.314 19.154 1.00 90.44 189 LEU A CA 1
ATOM 1523 C C . LEU A 1 189 ? -11.990 -4.396 19.787 1.00 90.44 189 LEU A C 1
ATOM 1525 O O . LEU A 1 189 ? -11.637 -4.299 20.962 1.00 90.44 189 LEU A O 1
ATOM 1529 N N . ARG A 1 190 ? -11.540 -5.373 18.993 1.00 88.25 190 ARG A N 1
ATOM 1530 C CA . ARG A 1 190 ? -10.616 -6.418 19.459 1.00 88.25 190 ARG A CA 1
ATOM 1531 C C . ARG A 1 190 ? -9.258 -5.849 19.871 1.00 88.25 190 ARG A C 1
ATOM 1533 O O . ARG A 1 190 ? -8.756 -6.179 20.940 1.00 88.25 190 ARG A O 1
ATOM 1540 N N . GLY A 1 191 ? -8.673 -4.980 19.047 1.00 83.00 191 GLY A N 1
ATOM 1541 C CA . GLY A 1 191 ? -7.360 -4.381 19.306 1.00 83.00 191 GLY A CA 1
ATOM 1542 C C . GLY A 1 191 ? -7.333 -3.435 20.511 1.00 83.00 191 GLY A C 1
ATOM 1543 O O . GLY A 1 191 ? -6.292 -3.277 21.141 1.00 83.00 191 GLY A O 1
ATOM 1544 N N . THR A 1 192 ? -8.472 -2.826 20.852 1.00 83.75 192 THR A N 1
ATOM 1545 C CA . THR A 1 192 ? -8.614 -1.906 21.995 1.00 83.75 192 THR A CA 1
ATOM 1546 C C . THR A 1 192 ? -9.046 -2.594 23.293 1.00 83.75 192 THR A C 1
ATOM 1548 O O . THR A 1 192 ? -9.125 -1.928 24.324 1.00 83.75 192 THR A O 1
ATOM 1551 N N . GLY A 1 193 ? -9.293 -3.910 23.273 1.00 83.56 193 GLY A N 1
ATOM 1552 C CA . GLY A 1 193 ? -9.740 -4.656 24.452 1.00 83.56 193 GLY A CA 1
ATOM 1553 C C . GLY A 1 193 ? -11.174 -4.323 24.871 1.00 83.56 193 GLY A C 1
ATOM 1554 O O . GLY A 1 193 ? -11.467 -4.260 26.065 1.00 83.56 193 GLY A O 1
ATOM 1555 N N . ALA A 1 194 ? -12.056 -4.069 23.900 1.00 89.19 194 ALA A N 1
ATOM 1556 C CA . ALA A 1 194 ? -13.489 -3.937 24.142 1.00 89.19 194 ALA A CA 1
ATOM 1557 C C . ALA A 1 194 ? -14.074 -5.206 24.790 1.00 89.19 194 ALA A C 1
ATOM 1559 O O . ALA A 1 194 ? -13.482 -6.283 24.726 1.00 89.19 194 ALA A O 1
ATOM 1560 N N . ALA A 1 195 ? -15.253 -5.087 25.405 1.00 91.75 195 ALA A N 1
ATOM 1561 C CA . ALA A 1 195 ? -15.923 -6.235 26.009 1.00 91.75 195 ALA A CA 1
ATOM 1562 C C . ALA A 1 195 ? -16.271 -7.289 24.944 1.00 91.75 195 ALA A C 1
ATOM 1564 O O . ALA A 1 195 ? -16.769 -6.938 23.875 1.00 91.75 195 ALA A O 1
ATOM 1565 N N . ASP A 1 196 ? -16.088 -8.577 25.251 1.00 90.94 196 ASP A N 1
ATOM 1566 C CA . ASP A 1 196 ? -16.365 -9.668 24.301 1.00 90.94 196 ASP A CA 1
ATOM 1567 C C . ASP A 1 196 ? -17.803 -9.617 23.762 1.00 90.94 196 ASP A C 1
ATOM 1569 O O . ASP A 1 196 ? -18.033 -9.804 22.570 1.00 90.94 196 ASP A O 1
ATOM 1573 N N . SER A 1 197 ? -18.766 -9.238 24.608 1.00 93.38 197 SER A N 1
ATOM 1574 C CA . SER A 1 197 ? -20.166 -9.049 24.212 1.00 93.38 197 SER A CA 1
ATOM 1575 C C . SER A 1 197 ? -20.365 -7.942 23.170 1.00 93.38 197 SER A C 1
ATOM 1577 O O . SER A 1 197 ? -21.259 -8.038 22.329 1.00 93.38 197 SER A O 1
ATOM 1579 N N . GLU A 1 198 ? -19.539 -6.895 23.200 1.00 93.12 198 GLU A N 1
ATOM 1580 C CA . GLU A 1 198 ? -19.555 -5.816 22.212 1.00 93.12 198 GLU A CA 1
ATOM 1581 C C . GLU A 1 198 ? -19.002 -6.304 20.866 1.00 93.12 198 GLU A C 1
ATOM 1583 O O . GLU A 1 198 ? -19.599 -6.051 19.817 1.00 93.12 198 GLU A O 1
ATOM 1588 N N . VAL A 1 199 ? -17.905 -7.065 20.897 1.00 92.56 199 VAL A N 1
ATOM 1589 C CA . VAL A 1 199 ? -17.296 -7.669 19.703 1.00 92.56 199 VAL A CA 1
ATOM 1590 C C . VAL A 1 199 ? -18.253 -8.675 19.054 1.00 92.56 199 VAL A C 1
ATOM 1592 O O . VAL A 1 199 ? -18.458 -8.641 17.838 1.00 92.56 199 VAL A O 1
ATOM 1595 N N . GLU A 1 200 ? -18.884 -9.539 19.850 1.00 93.31 200 GLU A N 1
ATOM 1596 C CA . GLU A 1 200 ? -19.874 -10.513 19.383 1.00 93.31 200 GLU A CA 1
ATOM 1597 C C . GLU A 1 200 ? -21.090 -9.830 18.750 1.00 93.31 200 GLU A C 1
ATOM 1599 O O . GLU A 1 200 ? -21.524 -10.223 17.663 1.00 93.31 200 GLU A O 1
ATOM 1604 N N . ALA A 1 201 ? -21.612 -8.771 19.380 1.00 94.00 201 ALA A N 1
ATOM 1605 C CA . ALA A 1 201 ? -22.729 -8.001 18.842 1.00 94.00 201 ALA A CA 1
ATOM 1606 C C . ALA A 1 201 ? -22.374 -7.334 17.502 1.00 94.00 201 ALA A C 1
ATOM 1608 O O . ALA A 1 201 ? -23.164 -7.386 16.553 1.00 94.00 201 ALA A O 1
ATOM 1609 N N . ALA A 1 202 ? -21.177 -6.749 17.394 1.00 93.12 202 ALA A N 1
ATOM 1610 C CA . ALA A 1 202 ? -20.691 -6.157 16.152 1.00 93.12 202 ALA A CA 1
ATOM 1611 C C . ALA A 1 202 ? -20.525 -7.212 15.043 1.00 93.12 202 ALA A C 1
ATOM 1613 O O . ALA A 1 202 ? -20.970 -6.994 13.913 1.00 93.12 202 ALA A O 1
ATOM 1614 N N . CYS A 1 203 ? -19.970 -8.384 15.369 1.00 93.19 203 CYS A N 1
ATOM 1615 C CA . CYS A 1 203 ? -19.816 -9.498 14.431 1.00 93.19 203 CYS A CA 1
ATOM 1616 C C . CYS A 1 203 ? -21.171 -10.043 13.947 1.00 93.19 203 CYS A C 1
ATOM 1618 O O . CYS A 1 203 ? -21.376 -10.235 12.746 1.00 93.19 203 CYS A O 1
ATOM 1620 N N . ALA A 1 204 ? -22.136 -10.225 14.854 1.00 93.38 204 ALA A N 1
ATOM 1621 C CA . ALA A 1 204 ? -23.489 -10.653 14.504 1.00 93.38 204 ALA A CA 1
ATOM 1622 C C . ALA A 1 204 ? -24.174 -9.656 13.555 1.00 93.38 204 ALA A C 1
ATOM 1624 O O . ALA A 1 204 ? -24.814 -10.052 12.575 1.00 93.38 204 ALA A O 1
ATOM 1625 N N . GLN A 1 205 ? -24.005 -8.356 13.809 1.00 93.38 205 GLN A N 1
ATOM 1626 C CA . GLN A 1 205 ? -24.554 -7.307 12.958 1.00 93.38 205 GLN A CA 1
ATOM 1627 C C . GLN A 1 205 ? -23.893 -7.278 11.571 1.00 93.38 205 GLN A C 1
ATOM 1629 O O . GLN A 1 205 ? -24.600 -7.122 10.574 1.00 93.38 205 GLN A O 1
ATOM 1634 N N . TRP A 1 206 ? -22.571 -7.449 11.492 1.00 94.31 206 TRP A N 1
ATOM 1635 C CA . TRP A 1 206 ? -21.840 -7.545 10.225 1.00 94.31 206 TRP A CA 1
ATOM 1636 C C . TRP A 1 206 ? -22.316 -8.739 9.390 1.00 94.31 206 TRP A C 1
ATOM 1638 O O . TRP A 1 206 ? -22.764 -8.542 8.263 1.00 94.31 206 TRP A O 1
ATOM 1648 N N . ARG A 1 207 ? -22.360 -9.949 9.964 1.00 93.19 207 ARG A N 1
ATOM 1649 C CA . ARG A 1 207 ? -22.855 -11.159 9.274 1.00 93.19 207 ARG A CA 1
ATOM 1650 C C . ARG A 1 207 ? -24.276 -11.015 8.748 1.00 93.19 207 ARG A C 1
ATOM 1652 O O . ARG A 1 207 ? -24.598 -11.511 7.674 1.00 93.19 207 ARG A O 1
ATOM 1659 N N . ARG A 1 208 ? -25.140 -10.332 9.503 1.00 93.62 208 ARG A N 1
ATOM 1660 C CA . ARG A 1 208 ? -26.517 -10.059 9.082 1.00 93.62 208 ARG A CA 1
ATOM 1661 C C . ARG A 1 208 ? -26.574 -9.146 7.854 1.00 93.62 208 ARG A C 1
ATOM 1663 O O . ARG A 1 208 ? -27.453 -9.327 7.017 1.00 93.62 208 ARG A O 1
ATOM 1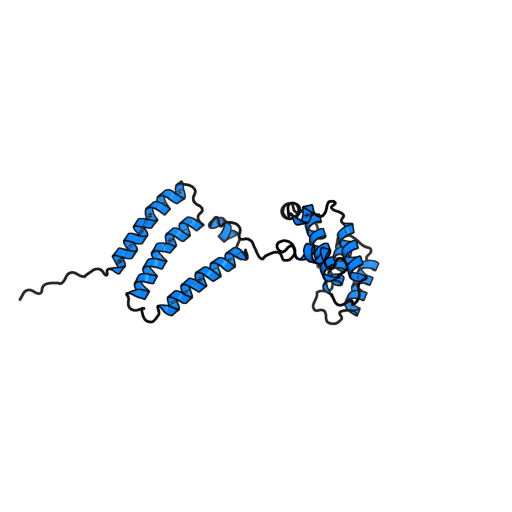670 N N . LEU A 1 209 ? -25.704 -8.139 7.786 1.00 91.44 209 LEU A N 1
ATOM 1671 C CA . LEU A 1 209 ? -25.672 -7.174 6.684 1.00 91.44 209 LEU A CA 1
ATOM 1672 C C . LEU A 1 209 ? -24.924 -7.711 5.457 1.00 91.44 209 LEU A C 1
ATOM 1674 O O . LEU A 1 209 ? -25.301 -7.380 4.336 1.00 91.44 209 LEU A O 1
ATOM 1678 N N . PHE A 1 210 ? -23.922 -8.566 5.665 1.00 93.56 210 PHE A N 1
ATOM 1679 C CA . PHE A 1 210 ? -23.046 -9.108 4.623 1.00 93.56 210 PHE A CA 1
ATOM 1680 C C . PHE A 1 210 ? -22.989 -10.646 4.690 1.00 93.56 210 PHE A C 1
ATOM 1682 O O . PHE A 1 210 ? -21.940 -11.223 4.970 1.00 93.56 210 PHE A O 1
ATOM 1689 N N . PRO A 1 211 ? -24.112 -11.347 4.434 1.00 92.31 211 PRO A N 1
ATOM 1690 C CA . PRO A 1 211 ? -24.192 -12.804 4.585 1.00 92.31 211 PRO A CA 1
ATOM 1691 C C . PRO A 1 211 ? -23.371 -13.590 3.553 1.00 92.31 211 PRO A C 1
ATOM 1693 O O . PRO A 1 211 ? -23.165 -14.786 3.729 1.00 92.31 211 PRO A O 1
ATOM 1696 N N . LEU A 1 212 ? -22.937 -12.936 2.472 1.00 92.75 212 LEU A N 1
ATOM 1697 C CA . LEU A 1 212 ? -22.134 -13.522 1.393 1.00 92.75 212 LEU A CA 1
ATOM 1698 C C . LEU A 1 212 ? -20.667 -13.069 1.441 1.00 92.75 212 LEU A C 1
ATOM 1700 O O . LEU A 1 212 ? -19.979 -13.151 0.431 1.00 92.75 212 LEU A O 1
ATOM 1704 N N . SER A 1 213 ? -20.209 -12.526 2.570 1.00 89.94 213 SER A N 1
ATOM 1705 C CA . SER A 1 213 ? -18.818 -12.102 2.701 1.00 89.94 213 SER A CA 1
ATOM 1706 C C . SER A 1 213 ? -17.855 -13.288 2.629 1.00 89.94 213 SER A C 1
ATOM 1708 O O . SER A 1 213 ? -18.044 -14.289 3.321 1.00 89.94 213 SER A O 1
ATOM 1710 N N . ASP A 1 214 ? -16.783 -13.127 1.852 1.00 90.62 214 ASP A N 1
ATOM 1711 C CA . ASP A 1 214 ? -15.653 -14.061 1.786 1.00 90.62 214 ASP A CA 1
ATOM 1712 C C . ASP A 1 214 ? -14.578 -13.769 2.852 1.00 90.62 214 ASP A C 1
ATOM 1714 O O . ASP A 1 214 ? -13.540 -14.437 2.904 1.00 90.62 214 ASP A O 1
ATOM 1718 N N . ARG A 1 215 ? -14.772 -12.743 3.694 1.00 87.06 215 ARG A N 1
ATOM 1719 C CA . ARG A 1 215 ? -13.789 -12.377 4.721 1.00 87.06 215 ARG A CA 1
ATOM 1720 C C . ARG A 1 215 ? -13.734 -13.437 5.829 1.00 87.06 215 ARG A C 1
ATOM 1722 O O . ARG A 1 215 ? -14.760 -14.023 6.181 1.00 87.06 215 ARG A O 1
ATOM 1729 N N . PRO A 1 216 ? -12.545 -13.675 6.417 1.00 88.62 216 PRO A N 1
ATOM 1730 C CA . PRO A 1 216 ? -12.416 -14.616 7.519 1.00 88.62 216 PRO A CA 1
ATOM 1731 C C . PRO A 1 216 ? -13.249 -14.159 8.718 1.00 88.62 216 PRO A C 1
ATOM 1733 O O . PRO A 1 216 ? -13.445 -12.966 8.936 1.00 88.62 216 PRO A O 1
ATOM 1736 N N . ASP A 1 217 ? -13.733 -15.115 9.509 1.00 84.69 217 ASP A N 1
ATOM 1737 C CA . ASP A 1 217 ? -14.493 -14.804 10.717 1.00 84.69 217 ASP A CA 1
ATOM 1738 C C . ASP A 1 217 ? -13.617 -14.017 11.711 1.00 84.69 217 ASP A C 1
ATOM 1740 O O . ASP A 1 217 ? -12.611 -14.558 12.182 1.00 84.69 217 ASP A O 1
ATOM 1744 N N . PRO A 1 218 ? -13.997 -12.783 12.093 1.00 82.12 218 PRO A N 1
ATOM 1745 C CA . PRO A 1 218 ? -13.261 -12.002 13.081 1.00 82.12 218 PRO A CA 1
ATOM 1746 C C . PRO A 1 218 ? -13.168 -12.676 14.454 1.00 82.12 218 PRO A C 1
ATOM 1748 O O . PRO A 1 218 ? -12.292 -12.319 15.238 1.00 82.12 218 PRO A O 1
ATOM 1751 N N . LEU A 1 219 ? -14.073 -13.610 14.767 1.00 80.88 219 LEU A N 1
ATOM 1752 C CA . LEU A 1 219 ? -14.074 -14.383 16.011 1.00 80.88 219 LEU A CA 1
ATOM 1753 C C . LEU A 1 219 ? -13.309 -15.705 15.898 1.00 80.88 219 LEU A C 1
ATOM 1755 O O . LEU A 1 219 ? -13.051 -16.336 16.923 1.00 80.88 219 LEU A O 1
ATOM 1759 N N . ALA A 1 220 ? -12.930 -16.137 14.689 1.00 78.00 220 ALA A N 1
ATOM 1760 C CA . ALA A 1 220 ? -12.104 -17.325 14.551 1.00 78.00 220 ALA A CA 1
ATOM 1761 C C . ALA A 1 220 ? -10.756 -17.062 15.229 1.00 78.00 220 ALA A C 1
ATOM 1763 O O . ALA A 1 220 ? -10.041 -16.110 14.905 1.00 78.00 220 ALA A O 1
ATOM 1764 N N . VAL A 1 221 ? -10.429 -17.901 16.211 1.00 55.69 221 VAL A N 1
ATOM 1765 C CA . VAL A 1 221 ? -9.159 -17.843 16.930 1.00 55.69 221 VAL A CA 1
ATOM 1766 C C . VAL A 1 221 ? -8.040 -18.060 15.916 1.00 55.69 221 VAL A C 1
ATOM 1768 O O . VAL A 1 221 ? -7.840 -19.163 15.412 1.00 55.69 221 VAL A O 1
ATOM 1771 N N . THR A 1 222 ? -7.292 -17.004 15.612 1.00 51.22 222 THR A N 1
ATOM 1772 C CA . THR A 1 222 ? -5.961 -17.141 15.035 1.00 51.22 222 THR A CA 1
ATOM 1773 C C . THR A 1 222 ? -5.037 -17.641 16.140 1.00 51.22 222 THR A C 1
ATOM 1775 O O . THR A 1 222 ? -4.449 -16.861 16.888 1.00 51.22 222 THR A O 1
ATOM 1778 N N . ASP A 1 223 ? -4.918 -18.964 16.254 1.00 38.66 223 ASP A N 1
ATOM 1779 C CA . ASP A 1 223 ? -3.795 -19.620 16.925 1.00 38.66 223 ASP A CA 1
ATOM 1780 C C . ASP A 1 223 ? -2.504 -19.194 16.207 1.00 38.66 223 ASP A C 1
ATOM 1782 O O . ASP A 1 223 ? -2.052 -19.824 15.253 1.00 38.66 223 ASP A O 1
ATOM 1786 N N . GLY A 1 224 ? -1.942 -18.048 16.594 1.00 39.62 224 GLY A N 1
ATOM 1787 C CA . GLY A 1 224 ? -0.781 -17.497 15.904 1.00 39.62 224 GLY A CA 1
ATOM 1788 C C . GLY A 1 224 ? -0.541 -16.016 16.158 1.00 39.62 224 GLY A C 1
ATOM 1789 O O . GLY A 1 224 ? -0.837 -15.176 15.319 1.00 39.62 224 GLY A O 1
ATOM 1790 N N . SER A 1 225 ? 0.085 -15.715 17.297 1.00 37.88 225 SER A N 1
ATOM 1791 C CA . SER A 1 225 ? 0.999 -14.576 17.477 1.00 37.88 225 SER A CA 1
ATOM 1792 C C . SER A 1 225 ? 0.510 -13.173 17.072 1.00 37.88 225 SER A C 1
ATOM 1794 O O . SER A 1 225 ? 0.899 -12.651 16.035 1.00 37.88 225 SER A O 1
ATOM 1796 N N . PHE A 1 226 ? -0.157 -12.478 17.992 1.00 34.66 226 PHE A N 1
ATOM 1797 C CA . PHE A 1 226 ? 0.060 -11.039 18.194 1.00 34.66 226 PHE A CA 1
ATOM 1798 C C . PHE A 1 226 ? 0.139 -10.750 19.700 1.00 34.66 226 PHE A C 1
ATOM 1800 O O . PHE A 1 226 ? -0.709 -10.099 20.294 1.00 34.66 226 PHE A O 1
ATOM 1807 N N . ARG A 1 227 ? 1.187 -11.282 20.343 1.00 31.11 227 ARG A N 1
ATOM 1808 C CA . ARG A 1 227 ? 1.796 -10.603 21.491 1.00 31.11 227 ARG A CA 1
ATOM 1809 C C . ARG A 1 227 ? 2.897 -9.705 20.934 1.00 31.11 227 ARG A C 1
ATOM 1811 O O . ARG A 1 227 ? 3.925 -10.213 20.485 1.00 31.11 227 ARG A O 1
ATOM 1818 N N . ARG A 1 228 ? 2.667 -8.399 20.954 1.00 33.22 228 ARG A N 1
ATOM 1819 C CA . ARG A 1 228 ? 3.712 -7.390 21.127 1.00 33.22 228 ARG A CA 1
ATOM 1820 C C . ARG A 1 228 ? 3.252 -6.446 22.215 1.00 33.22 228 ARG A C 1
ATOM 1822 O O . ARG A 1 228 ? 2.054 -6.100 22.181 1.00 33.22 228 ARG A O 1
#

Sequence (228 aa):
MSRRVRPVRWPVEGRIVRWGYLLVLPLLTYGYPAGWPAWLLVLCLQLPVVVAWSVWVWRGPWQRFRMLWGVAVVLLISGSWELWTAGRIPRSVAESLQLPPGPGEPNLYFEYDFPAVGSVLFPGLAEVLLVQAVQLNYCSSGVPEFSKHPVCLKYPVRNPGAVREALESALRQQPKTNEDVYYSYIEVLRGTGAADSEVEAACAQWRRLFPLSDRPDPLAVTDGSFRR

Foldseek 3Di:
DDDPDDPDPDPPLVVLLVVLVVVLVCCLVVCVVVPHFQLVNVVSVCVSVLVSVLCCCVPHPNVVCNVVSVVVVVCVVVVVLCCQQQQVPDPVRCVNRVPDRHVHNQPPLANDCCLVVCCVVPVQALVSLLSVLVLLCQCLVPPPVSVPGPSNVVPPDNDLCSSLVSLVSSCPDPPPDDLSSLVVNLVSCVVVVHDPVVSVVSQVVSCVVCVPDPDDRSPPDPPDDDDD

Secondary structure (DSSP, 8-state):
-----------HHHHHHHHHHHHHHHHHHHHTTTT--HHHHHHHHHHHHHHHHHHHHHHSTTGGGHHHHHHHHHHHHHHHHHHHHTT-S-HHHHHHTTPPPP--S--TTTTS-HHHHHHHH-TT-HHHHHHHHHHHHHHHS--HHHHTSTTGGG--S--HHHHHHHHHHHHTSSS---HHHHHHHHHHHHHTT--HHHHHHHHHHHHHH-TT--SPPTTS---S----

pLDDT: mean 76.71, std 13.17, range [31.11, 94.31]